Protein AF-0000000077138356 (afdb_homodimer)

InterPro domains:
  IPR002734 Bacterial bifunctional deaminase-reductase, C-terminal [PF01872] (2-175)
  IPR024072 Dihydrofolate reductase-like domain superfamily [G3DSA:3.40.430.10] (2-181)
  IPR024072 Dihydrofolate reductase-like domain superfamily [SSF53597] (1-183)
  IPR050765 Riboflavin Biosynthesis HTP Reductase [PTHR38011] (89-183)

Foldseek 3Di:
DAAEEEEAEAAPVFARAFADQPRRVLVVLFDDDVVLVVLLVQLVQAQEEEEEQSVLVSLQVDLVPDDCVNPPNSVSSQPHAYEYEDPPDDDRPRPNYDYHPPPLVVVVVCRVPDDGYYYYYQRQVVVLVCQQVVRHFKYKYKYRHDDNPHHHGNHDPPRDDFDWDWDDWDQGPSGIIITMIGTDDDD/DAAEEEEAEAAPVFARAFADQPHRVLVVLFDDDVVLVVLLVQLVQAQEEEAEQSVLVSLQVDLVPDDCVNPPNSVSSQPHAYEYEDPPDDDRPRPNYDYHPPPLVVLVVCRVPDDGYYYYYQRQVVVLVCQQVVRHFKYKYKYRHDDNPHHHGNHDPPRDDFDWDWDDWDQGPSGIIITMIGTDDDD

Organism: Leptospira biflexa serovar Patoc (strain Patoc 1 / ATCC 23582 / Paris) (NCBI:txid456481)

Structure (mmCIF, N/CA/C/O backbone):
data_AF-0000000077138356-model_v1
#
loop_
_entity.id
_entity.type
_entity.pdbx_description
1 polymer 'Bacterial bifunctional deaminase-reductase C-terminal domain-containing protein'
#
loop_
_atom_site.group_PDB
_atom_site.id
_atom_site.type_symbol
_atom_site.label_atom_id
_atom_site.label_alt_id
_atom_site.label_comp_id
_atom_site.label_asym_id
_atom_site.label_entity_id
_atom_site.label_seq_id
_atom_site.pdbx_PDB_ins_code
_atom_site.Cartn_x
_atom_site.Cartn_y
_atom_site.Cartn_z
_atom_site.occupancy
_atom_site.B_iso_or_equiv
_atom_site.auth_seq_id
_atom_site.auth_comp_id
_atom_site.auth_asym_id
_atom_site.auth_atom_id
_atom_site.pdbx_PDB_model_num
ATOM 1 N N . MET A 1 1 ? -17.375 24.156 4.086 1 90.19 1 MET A N 1
ATOM 2 C CA . MET A 1 1 ? -16.766 23.484 5.223 1 90.19 1 MET A CA 1
ATOM 3 C C . MET A 1 1 ? -15.336 23.047 4.887 1 90.19 1 MET A C 1
ATOM 5 O O . MET A 1 1 ? -15.031 22.719 3.738 1 90.19 1 MET A O 1
ATOM 9 N N . ARG A 1 2 ? -14.445 23.141 5.918 1 96.25 2 ARG A N 1
ATOM 10 C CA . ARG A 1 2 ? -13.062 22.734 5.68 1 96.25 2 ARG A CA 1
ATOM 11 C C . ARG A 1 2 ? -12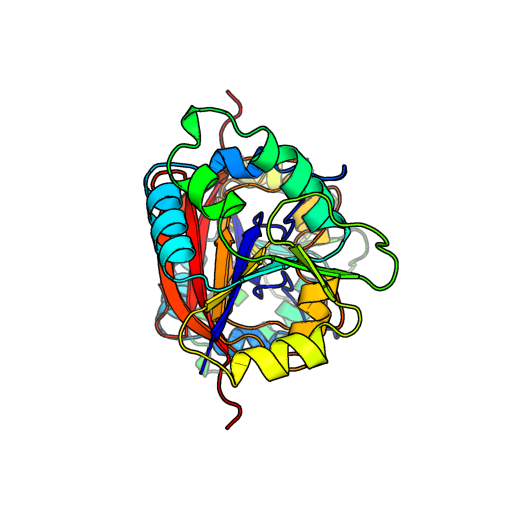.969 21.234 5.43 1 96.25 2 ARG A C 1
ATOM 13 O O . ARG A 1 2 ? -13.703 20.453 6.035 1 96.25 2 ARG A O 1
ATOM 20 N N . LYS A 1 3 ? -12.086 20.875 4.617 1 97.88 3 LYS A N 1
ATOM 21 C CA . LYS A 1 3 ? -11.773 19.453 4.434 1 97.88 3 LYS A CA 1
ATOM 22 C C . LYS A 1 3 ? -10.586 19.047 5.301 1 97.88 3 LYS A C 1
ATOM 24 O O . LYS A 1 3 ? -9.609 19.797 5.434 1 97.88 3 LYS A O 1
ATOM 29 N N . LEU A 1 4 ? -10.711 17.906 5.926 1 98.62 4 LEU A N 1
ATOM 30 C CA . LEU A 1 4 ? -9.562 17.234 6.523 1 98.62 4 LEU A CA 1
ATOM 31 C C . LEU A 1 4 ? -8.945 16.25 5.547 1 98.62 4 LEU A C 1
ATOM 33 O O . LEU A 1 4 ? -9.617 15.32 5.086 1 98.62 4 LEU A O 1
ATOM 37 N N . ILE A 1 5 ? -7.672 16.469 5.242 1 98.88 5 ILE A N 1
ATOM 38 C CA . ILE A 1 5 ? -6.992 15.695 4.203 1 98.88 5 ILE A CA 1
ATOM 39 C C . ILE A 1 5 ? -5.77 15 4.789 1 98.88 5 ILE A C 1
ATOM 41 O O . ILE A 1 5 ? -4.965 15.625 5.484 1 98.88 5 ILE A O 1
ATOM 45 N N . MET A 1 6 ? -5.68 13.711 4.609 1 98.88 6 MET A N 1
ATOM 46 C CA . MET A 1 6 ? -4.441 12.992 4.895 1 98.88 6 MET A CA 1
ATOM 47 C C . MET A 1 6 ? -3.482 13.07 3.713 1 98.88 6 MET A C 1
ATOM 49 O O . MET A 1 6 ? -3.863 12.781 2.578 1 98.88 6 MET A O 1
ATOM 53 N N . TRP A 1 7 ? -2.27 13.406 3.996 1 98.69 7 TRP A N 1
ATOM 54 C CA . TRP A 1 7 ? -1.212 13.359 2.99 1 98.69 7 TRP A CA 1
ATOM 55 C C . TRP A 1 7 ? 0.021 12.641 3.529 1 98.69 7 TRP A C 1
ATOM 57 O O . TRP A 1 7 ? 0.612 13.07 4.523 1 98.69 7 TRP A O 1
ATOM 67 N N . ASN A 1 8 ? 0.409 11.531 2.904 1 98.56 8 ASN A N 1
ATOM 68 C CA . ASN A 1 8 ? 1.577 10.781 3.348 1 98.56 8 ASN A CA 1
ATOM 69 C C . ASN A 1 8 ? 2.273 10.086 2.182 1 98.56 8 ASN A C 1
ATOM 71 O O . ASN A 1 8 ? 1.624 9.688 1.214 1 98.56 8 ASN A O 1
ATOM 75 N N . VAL A 1 9 ? 3.572 9.984 2.242 1 98.5 9 VAL A N 1
ATOM 76 C CA . VAL A 1 9 ? 4.359 9.055 1.44 1 98.5 9 VAL A CA 1
ATOM 77 C C . VAL A 1 9 ? 4.535 7.738 2.199 1 98.5 9 VAL A C 1
ATOM 79 O O . VAL A 1 9 ? 4.957 7.738 3.357 1 98.5 9 VAL A O 1
ATOM 82 N N . ILE A 1 10 ? 4.168 6.633 1.544 1 98.75 10 ILE A N 1
ATOM 83 C CA . ILE A 1 10 ? 4.336 5.332 2.18 1 98.75 10 ILE A CA 1
ATOM 84 C C . ILE A 1 10 ? 5.035 4.375 1.219 1 98.75 10 ILE A C 1
ATOM 86 O O . ILE A 1 10 ? 5.02 4.582 0.003 1 98.75 10 ILE A O 1
ATOM 90 N N . THR A 1 11 ? 5.734 3.385 1.804 1 98.75 11 THR A N 1
ATOM 91 C CA . THR A 1 11 ? 6.371 2.348 1.002 1 98.75 11 THR A CA 1
ATOM 92 C C . THR A 1 11 ? 5.352 1.303 0.557 1 98.75 11 THR A C 1
ATOM 94 O O . THR A 1 11 ? 4.215 1.297 1.031 1 98.75 11 THR A O 1
ATOM 97 N N . LEU A 1 12 ? 5.738 0.425 -0.374 1 98.69 12 LEU A N 1
ATOM 98 C CA . LEU A 1 12 ? 4.855 -0.606 -0.909 1 98.69 12 LEU A CA 1
ATOM 99 C C . LEU A 1 12 ? 4.379 -1.543 0.197 1 98.69 12 LEU A C 1
ATOM 101 O O . LEU A 1 12 ? 3.27 -2.076 0.132 1 98.69 12 LEU A O 1
ATOM 105 N N . ASP A 1 13 ? 5.289 -1.697 1.193 1 98.62 13 ASP A N 1
ATOM 106 C CA . ASP A 1 13 ? 4.934 -2.58 2.301 1 98.62 13 ASP A CA 1
ATOM 107 C C . ASP A 1 13 ? 4.352 -1.787 3.471 1 98.62 13 ASP A C 1
ATOM 109 O O . ASP A 1 13 ? 4.223 -2.311 4.578 1 98.62 13 ASP A O 1
ATOM 113 N N . GLY A 1 14 ? 3.996 -0.48 3.332 1 98.31 14 GLY A N 1
ATOM 114 C CA . GLY A 1 14 ? 3.045 0.231 4.172 1 98.31 14 GLY A CA 1
ATOM 115 C C . GLY A 1 14 ? 3.707 1.062 5.254 1 98.31 14 GLY A C 1
ATOM 116 O O . GLY A 1 14 ? 3.045 1.513 6.188 1 98.31 14 GLY A O 1
ATOM 117 N N . TYR A 1 15 ? 5.004 1.239 5.129 1 98.44 15 TYR A N 1
ATOM 118 C CA . TYR A 1 15 ? 5.699 2.029 6.141 1 98.44 15 TYR A CA 1
ATOM 119 C C . TYR A 1 15 ? 5.73 3.504 5.754 1 98.44 15 TYR A C 1
ATOM 121 O O . TYR A 1 15 ? 5.938 3.84 4.586 1 98.44 15 TYR A O 1
ATOM 129 N N . PHE A 1 16 ? 5.484 4.371 6.719 1 98.25 16 PHE A N 1
ATOM 130 C CA . PHE A 1 16 ? 5.602 5.801 6.469 1 98.25 16 PHE A CA 1
ATOM 131 C C . PHE A 1 16 ? 6.82 6.379 7.176 1 98.25 16 PHE A C 1
ATOM 133 O O . PHE A 1 16 ? 7.152 7.551 7 1 98.25 16 PHE A O 1
ATOM 140 N N . GLU A 1 17 ? 7.43 5.559 8.023 1 97.69 17 GLU A N 1
ATOM 141 C CA . GLU A 1 17 ? 8.656 5.895 8.742 1 97.69 17 GLU A CA 1
ATOM 142 C C . GLU A 1 17 ? 9.523 4.66 8.961 1 97.69 17 GLU A C 1
ATOM 144 O O . GLU A 1 17 ? 9.008 3.555 9.141 1 97.69 17 GLU A O 1
ATOM 149 N N . GLY A 1 18 ? 10.875 4.875 8.938 1 96.44 18 GLY A N 1
ATOM 150 C CA . GLY A 1 18 ? 11.766 3.77 9.242 1 96.44 18 GLY A CA 1
ATOM 151 C C . GLY A 1 18 ? 11.727 3.35 10.695 1 96.44 18 GLY A C 1
ATOM 152 O O . GLY A 1 18 ? 10.766 3.65 11.414 1 96.44 18 GLY A O 1
ATOM 153 N N . GLN A 1 19 ? 12.727 2.578 11.086 1 94.56 19 GLN A N 1
ATOM 154 C CA . GLN A 1 19 ? 12.773 1.989 12.422 1 94.56 19 GLN A CA 1
ATOM 155 C C . GLN A 1 19 ? 13.062 3.049 13.484 1 94.56 19 GLN A C 1
ATOM 157 O O . GLN A 1 19 ? 12.656 2.902 14.641 1 94.56 19 GLN A O 1
ATOM 162 N N . THR A 1 20 ? 13.828 4.07 13.094 1 92.75 20 THR A N 1
ATOM 163 C CA . THR A 1 20 ? 14.148 5.145 14.023 1 92.75 20 THR A CA 1
ATOM 164 C C . THR A 1 20 ? 13.25 6.355 13.773 1 92.75 20 THR A C 1
ATOM 166 O O . THR A 1 20 ? 12.789 6.574 12.656 1 92.75 20 THR A O 1
ATOM 169 N N . ASN A 1 21 ? 13.062 7.117 14.789 1 87.5 21 ASN A N 1
ATOM 170 C CA . ASN A 1 21 ? 12.211 8.289 14.656 1 87.5 21 ASN A CA 1
ATOM 171 C C . ASN A 1 21 ? 12.719 9.234 13.57 1 87.5 21 ASN A C 1
ATOM 173 O O . ASN A 1 21 ? 13.914 9.531 13.508 1 87.5 21 ASN A O 1
ATOM 177 N N . TRP A 1 22 ? 11.797 9.562 12.703 1 87.88 22 TRP A N 1
ATOM 178 C CA . TRP A 1 22 ? 12.023 10.57 11.672 1 87.88 22 TRP A CA 1
ATOM 179 C C . TRP A 1 22 ? 12.953 10.031 10.586 1 87.88 22 TRP A C 1
ATOM 181 O O . TRP A 1 22 ? 13.57 10.805 9.852 1 87.88 22 TRP A O 1
ATOM 191 N N . ASP A 1 23 ? 13.125 8.75 10.602 1 93.81 23 ASP A N 1
ATOM 192 C CA . ASP A 1 23 ? 13.766 8.148 9.438 1 93.81 23 ASP A CA 1
ATOM 193 C C . ASP A 1 23 ? 12.828 8.156 8.227 1 93.81 23 ASP A C 1
ATOM 195 O O . ASP A 1 23 ? 11.977 7.281 8.094 1 93.81 23 ASP A O 1
ATOM 199 N N . LEU A 1 24 ? 13.016 9.133 7.355 1 94.94 24 LEU A N 1
ATOM 200 C CA . LEU A 1 24 ? 12.18 9.336 6.176 1 94.94 24 LEU A CA 1
ATOM 201 C C . LEU A 1 24 ? 13.008 9.242 4.898 1 94.94 24 LEU A C 1
ATOM 203 O O . LEU A 1 24 ? 12.68 9.875 3.895 1 94.94 24 LEU A O 1
ATOM 207 N N . SER A 1 25 ? 14.055 8.523 4.902 1 95.56 25 SER A N 1
ATOM 208 C CA . SER A 1 25 ? 15.023 8.484 3.809 1 95.56 25 SER A CA 1
ATOM 209 C C . SER A 1 25 ? 14.352 8.094 2.496 1 95.56 25 SER A C 1
ATOM 211 O O . SER A 1 25 ? 14.703 8.617 1.435 1 95.56 25 SER A O 1
ATOM 213 N N . PHE A 1 26 ? 13.391 7.242 2.562 1 97.56 26 PHE A N 1
ATOM 214 C CA . PHE A 1 26 ? 12.773 6.758 1.334 1 97.56 26 PHE A CA 1
ATOM 215 C C . PHE A 1 26 ? 11.953 7.852 0.672 1 97.56 26 PHE A C 1
ATOM 217 O O . PHE A 1 26 ? 11.555 7.723 -0.487 1 97.56 26 PHE A O 1
ATOM 224 N N . HIS A 1 27 ? 11.594 8.992 1.383 1 97 27 HIS A N 1
ATOM 225 C CA . HIS A 1 27 ? 10.969 10.141 0.74 1 97 27 HIS A CA 1
ATOM 226 C C . HIS A 1 27 ? 11.812 10.656 -0.417 1 97 27 HIS A C 1
ATOM 228 O O . HIS A 1 27 ? 11.281 11.148 -1.411 1 97 27 HIS A O 1
ATOM 234 N N . GLY A 1 28 ? 13.133 10.555 -0.232 1 96.44 28 GLY A N 1
ATOM 235 C CA . GLY A 1 28 ? 14.047 11.008 -1.271 1 96.44 28 GLY A CA 1
ATOM 236 C C . GLY A 1 28 ? 13.875 10.258 -2.58 1 96.44 28 GLY A C 1
ATOM 237 O O . GLY A 1 28 ? 14.242 10.766 -3.643 1 96.44 28 GLY A O 1
ATOM 238 N N . LEU A 1 29 ? 13.312 9.086 -2.574 1 97.69 29 LEU A N 1
ATOM 239 C CA . LEU A 1 29 ? 13.109 8.281 -3.773 1 97.69 29 LEU A CA 1
ATOM 240 C C . LEU A 1 29 ? 12.016 8.891 -4.652 1 97.69 29 LEU A C 1
ATOM 242 O O . LEU A 1 29 ? 11.969 8.625 -5.855 1 97.69 29 LEU A O 1
ATOM 246 N N . VAL A 1 30 ? 11.133 9.727 -4.004 1 98.38 30 VAL A N 1
ATOM 247 C CA . VAL A 1 30 ? 9.977 10.156 -4.785 1 98.38 30 VAL A CA 1
ATOM 248 C C . VAL A 1 30 ? 9.93 11.688 -4.828 1 98.38 30 VAL A C 1
ATOM 250 O O . VAL A 1 30 ? 9.148 12.266 -5.578 1 98.38 30 VAL A O 1
ATOM 253 N N . TRP A 1 31 ? 10.766 12.328 -4.062 1 95.94 31 TRP A N 1
ATOM 254 C CA . TRP A 1 31 ? 10.773 13.781 -4.086 1 95.94 31 TRP A CA 1
ATOM 255 C C . TRP A 1 31 ? 11.359 14.305 -5.395 1 95.94 31 TRP A C 1
ATOM 257 O O . TRP A 1 31 ? 12.406 13.828 -5.844 1 95.94 31 TRP A O 1
ATOM 267 N N . GLY A 1 32 ? 10.719 15.18 -6.047 1 95.12 32 GLY A N 1
ATOM 268 C CA . GLY A 1 32 ? 11.078 15.859 -7.281 1 95.12 32 GLY A CA 1
ATOM 269 C C . GLY A 1 32 ? 10.156 17.016 -7.621 1 95.12 32 GLY A C 1
ATOM 270 O O . GLY A 1 32 ? 9.422 17.5 -6.762 1 95.12 32 GLY A O 1
ATOM 271 N N . LYS A 1 33 ? 10.227 17.469 -8.812 1 96 33 LYS A N 1
ATOM 272 C CA . LYS A 1 33 ? 9.484 18.656 -9.242 1 96 33 LYS A CA 1
ATOM 273 C C . LYS A 1 33 ? 7.98 18.438 -9.094 1 96 33 LYS A C 1
ATOM 275 O O . LYS A 1 33 ? 7.27 19.328 -8.625 1 96 33 LYS A O 1
ATOM 280 N N . GLU A 1 34 ? 7.484 17.281 -9.438 1 97.81 34 GLU A N 1
ATOM 281 C CA . GLU A 1 34 ? 6.051 17.016 -9.398 1 97.81 34 GLU A CA 1
ATOM 282 C C . GLU A 1 34 ? 5.52 17.062 -7.969 1 97.81 34 GLU A C 1
ATOM 284 O O . GLU A 1 34 ? 4.488 17.688 -7.707 1 97.81 34 GLU A O 1
ATOM 289 N N . LEU A 1 35 ? 6.227 16.438 -7.023 1 96.31 35 LEU A N 1
ATOM 290 C CA . LEU A 1 35 ? 5.766 16.438 -5.641 1 96.31 35 LEU A CA 1
ATOM 291 C C . LEU A 1 35 ? 5.969 17.797 -4.992 1 96.31 35 LEU A C 1
ATOM 293 O O . LEU A 1 35 ? 5.184 18.203 -4.133 1 96.31 35 LEU A O 1
ATOM 297 N N . GLU A 1 36 ? 7.008 18.469 -5.367 1 95.06 36 GLU A N 1
ATOM 298 C CA . GLU A 1 36 ? 7.18 19.828 -4.887 1 95.06 36 GLU A CA 1
ATOM 299 C C . GLU A 1 36 ? 6 20.719 -5.289 1 95.06 36 GLU A C 1
ATOM 301 O O . GLU A 1 36 ? 5.445 21.438 -4.457 1 95.06 36 GLU A O 1
ATOM 306 N N . GLU A 1 37 ? 5.652 20.656 -6.566 1 96.31 37 GLU A N 1
ATOM 307 C CA . GLU A 1 37 ? 4.512 21.422 -7.059 1 96.31 37 GLU A CA 1
ATOM 308 C C . GLU A 1 37 ? 3.223 21 -6.355 1 96.31 37 GLU A C 1
ATOM 310 O O . GLU A 1 37 ? 2.4 21.844 -6 1 96.31 37 GLU A O 1
ATOM 315 N N . PHE A 1 38 ? 3.088 19.719 -6.219 1 97.06 38 PHE A N 1
ATOM 316 C CA . PHE A 1 38 ? 1.932 19.188 -5.516 1 97.06 38 PHE A CA 1
ATOM 317 C C . PHE A 1 38 ? 1.876 19.719 -4.086 1 97.06 38 PHE A C 1
ATOM 319 O O . PHE A 1 38 ? 0.815 20.125 -3.611 1 97.06 38 PHE A O 1
ATOM 326 N N . SER A 1 39 ? 2.986 19.672 -3.359 1 95.25 39 SER A N 1
ATOM 327 C CA . SER A 1 39 ? 3.084 20.156 -1.989 1 95.25 39 SER A CA 1
ATOM 328 C C . SER A 1 39 ? 2.73 21.641 -1.907 1 95.25 39 SER A C 1
ATOM 330 O O . SER A 1 39 ? 1.998 22.062 -1.009 1 95.25 39 SER A O 1
ATOM 332 N N . LEU A 1 40 ? 3.225 22.406 -2.84 1 96.56 40 LEU A N 1
ATOM 333 C CA . LEU A 1 40 ? 2.951 23.844 -2.85 1 96.56 40 LEU A CA 1
ATOM 334 C C . LEU A 1 40 ? 1.466 24.109 -3.061 1 96.56 40 LEU A C 1
ATOM 336 O O . LEU A 1 40 ? 0.885 24.969 -2.393 1 96.56 40 LEU A O 1
ATOM 340 N N . ARG A 1 41 ? 0.878 23.375 -3.949 1 96.94 41 ARG A N 1
ATOM 341 C CA . ARG A 1 41 ? -0.559 23.516 -4.164 1 96.94 41 ARG A CA 1
ATOM 342 C C . ARG A 1 41 ? -1.335 23.203 -2.889 1 96.94 41 ARG A C 1
ATOM 344 O O . ARG A 1 41 ? -2.268 23.922 -2.531 1 96.94 41 ARG A O 1
ATOM 351 N N . GLN A 1 42 ? -0.929 22.156 -2.178 1 97.25 42 GLN A N 1
ATOM 352 C CA . GLN A 1 42 ? -1.579 21.781 -0.927 1 97.25 42 GLN A CA 1
ATOM 353 C C . GLN A 1 42 ? -1.41 22.875 0.131 1 97.25 42 GLN A C 1
ATOM 355 O O . GLN A 1 42 ? -2.367 23.219 0.823 1 97.25 42 GLN A O 1
ATOM 360 N N . LEU A 1 43 ? -0.223 23.344 0.239 1 97.06 43 LEU A N 1
ATOM 361 C CA . LEU A 1 43 ? 0.089 24.312 1.292 1 97.06 43 LEU A CA 1
ATOM 362 C C . LEU A 1 43 ? -0.636 25.625 1.057 1 97.06 43 LEU A C 1
ATOM 364 O O . LEU A 1 43 ? -1.025 26.312 2.01 1 97.06 43 LEU A O 1
ATOM 368 N N . LYS A 1 44 ? -0.904 25.984 -0.199 1 96.62 44 LYS A N 1
ATOM 369 C CA . LYS A 1 44 ? -1.618 27.203 -0.538 1 96.62 44 LYS A CA 1
ATOM 370 C C . LYS A 1 44 ? -3.066 27.156 -0.062 1 96.62 44 LYS A C 1
ATOM 372 O O . LYS A 1 44 ? -3.66 28.172 0.264 1 96.62 44 LYS A O 1
ATOM 377 N N . SER A 1 45 ? -3.551 26.016 0.022 1 96.81 45 SER A N 1
ATOM 378 C CA . SER A 1 45 ? -4.941 25.859 0.442 1 96.81 45 SER A CA 1
ATOM 379 C C . SER A 1 45 ? -5.043 25.578 1.938 1 96.81 45 SER A C 1
ATOM 381 O O . SER A 1 45 ? -6.141 25.516 2.488 1 96.81 45 SER A O 1
ATOM 383 N N . ALA A 1 46 ? -3.992 25.484 2.666 1 97.88 46 ALA A N 1
ATOM 384 C CA . ALA A 1 46 ? -3.98 25 4.043 1 97.88 46 ALA A CA 1
ATOM 385 C C . ALA A 1 46 ? -4.293 26.125 5.023 1 97.88 46 ALA A C 1
ATOM 387 O O . ALA A 1 46 ? -3.602 27.141 5.051 1 97.88 46 ALA A O 1
ATOM 388 N N . ASP A 1 47 ? -5.297 25.891 5.793 1 97.62 47 ASP A N 1
ATOM 389 C CA . ASP A 1 47 ? -5.551 26.75 6.945 1 97.62 47 ASP A CA 1
ATOM 390 C C . ASP A 1 47 ? -4.781 26.266 8.172 1 97.62 47 ASP A C 1
ATOM 392 O O . ASP A 1 47 ? -4.332 27.062 8.984 1 97.62 47 ASP A O 1
ATOM 396 N N . TYR A 1 48 ? -4.664 24.875 8.289 1 98.25 48 TYR A N 1
ATOM 397 C CA . TYR A 1 48 ? -3.971 24.281 9.43 1 98.25 48 TYR A CA 1
ATOM 398 C C . TYR A 1 48 ? -3.158 23.062 8.992 1 98.25 48 TYR A C 1
ATOM 400 O O . TYR A 1 48 ? -3.564 22.328 8.086 1 98.25 48 TYR A O 1
ATOM 408 N N . LEU A 1 49 ? -2.055 22.938 9.625 1 98.75 49 LEU A N 1
ATOM 409 C CA . LEU A 1 49 ? -1.344 21.656 9.672 1 98.75 49 LEU A CA 1
ATOM 410 C C . LEU A 1 49 ? -1.593 20.953 11 1 98.75 49 LEU A C 1
ATOM 412 O O . LEU A 1 49 ? -1.508 21.562 12.062 1 98.75 49 LEU A O 1
ATOM 416 N N . VAL A 1 50 ? -1.915 19.734 10.969 1 98.88 50 VAL A N 1
ATOM 417 C CA . VAL A 1 50 ? -2.336 18.984 12.148 1 98.88 50 VAL A CA 1
ATOM 418 C C . VAL A 1 50 ? -1.375 17.828 12.398 1 98.88 50 VAL A C 1
ATOM 420 O O . VAL A 1 50 ? -1.156 17 11.516 1 98.88 50 VAL A O 1
ATOM 423 N N . PHE A 1 51 ? -0.818 17.766 13.609 1 98.5 51 PHE A N 1
ATOM 424 C CA . PHE A 1 51 ? 0.207 16.781 13.914 1 98.5 51 PHE A CA 1
ATOM 425 C C . PHE A 1 51 ? -0.101 16.062 15.227 1 98.5 51 PHE A C 1
ATOM 427 O O . PHE A 1 51 ? -0.6 16.688 16.172 1 98.5 51 PHE A O 1
ATOM 434 N N . GLY A 1 52 ? 0.228 14.781 15.258 1 97.38 52 GLY A N 1
ATOM 435 C CA . GLY A 1 52 ? 0.485 14.172 16.547 1 97.38 52 GLY A CA 1
ATOM 436 C C . GLY A 1 52 ? 1.793 14.617 17.172 1 97.38 52 GLY A C 1
ATOM 437 O O . GLY A 1 52 ? 2.631 15.227 16.5 1 97.38 52 GLY A O 1
ATOM 438 N N . ALA A 1 53 ? 2.055 14.195 18.406 1 95.62 53 ALA A N 1
ATOM 439 C CA . ALA A 1 53 ? 3.164 14.727 19.188 1 95.62 53 ALA A CA 1
ATOM 440 C C . ALA A 1 53 ? 4.508 14.375 18.562 1 95.62 53 ALA A C 1
ATOM 442 O O . ALA A 1 53 ? 5.371 15.234 18.391 1 95.62 53 ALA A O 1
ATOM 443 N N . THR A 1 54 ? 4.703 13.148 18.203 1 94.06 54 THR A N 1
ATOM 444 C CA . THR A 1 54 ? 5.98 12.688 17.672 1 94.06 54 THR A CA 1
ATOM 445 C C . THR A 1 54 ? 6.27 13.336 16.312 1 94.06 54 THR A C 1
ATOM 447 O O . THR A 1 54 ? 7.379 13.82 16.078 1 94.06 54 THR A O 1
ATOM 450 N N . THR A 1 55 ? 5.25 13.344 15.453 1 95.56 55 THR A N 1
ATOM 451 C CA . THR A 1 55 ? 5.41 13.984 14.156 1 95.56 55 THR A CA 1
ATOM 452 C C . THR A 1 55 ? 5.676 15.477 14.312 1 95.56 55 THR A C 1
ATOM 454 O O . THR A 1 55 ? 6.535 16.031 13.625 1 95.56 55 THR A O 1
ATOM 457 N N . TYR A 1 56 ? 5.012 16.141 15.211 1 96.56 56 TYR A N 1
ATOM 458 C CA . TYR A 1 56 ? 5.203 17.562 15.469 1 96.56 56 TYR A CA 1
ATOM 459 C C . TYR A 1 56 ? 6.66 17.859 15.805 1 96.56 56 TYR A C 1
ATOM 461 O O . TYR A 1 56 ? 7.258 18.766 15.227 1 96.56 56 TYR A O 1
ATOM 469 N N . LYS A 1 57 ? 7.203 17.094 16.766 1 95.06 57 LYS A N 1
ATOM 470 C CA . LYS A 1 57 ? 8.578 17.328 17.203 1 95.06 57 LYS A CA 1
ATOM 471 C C . LYS A 1 57 ? 9.555 17.203 16.031 1 95.06 57 LYS A C 1
ATOM 473 O O . LYS A 1 57 ? 10.422 18.062 15.852 1 95.06 57 LYS A O 1
ATOM 478 N N . GLY A 1 58 ? 9.367 16.156 15.258 1 93.94 58 GLY A N 1
ATOM 479 C CA . GLY A 1 58 ? 10.234 15.969 14.109 1 93.94 58 GLY A CA 1
ATOM 480 C C . GLY A 1 58 ? 10.109 17.062 13.07 1 93.94 58 GLY A C 1
ATOM 481 O O . GLY A 1 58 ? 11.109 17.578 12.57 1 93.94 58 GLY A O 1
ATOM 482 N N . MET A 1 59 ? 8.875 17.484 12.797 1 95.81 59 MET A N 1
ATOM 483 C CA . MET A 1 59 ? 8.617 18.547 11.836 1 95.81 59 MET A CA 1
ATOM 484 C C . MET A 1 59 ? 9.203 19.859 12.32 1 95.81 59 MET A C 1
ATOM 486 O O . MET A 1 59 ? 9.828 20.594 11.547 1 95.81 59 MET A O 1
ATOM 490 N N . ALA A 1 60 ? 9.016 20.109 13.531 1 95.75 60 ALA A N 1
ATOM 491 C CA . ALA A 1 60 ? 9.508 21.359 14.109 1 95.75 60 ALA A CA 1
ATOM 492 C C . ALA A 1 60 ? 11.023 21.469 13.961 1 95.75 60 ALA A C 1
ATOM 494 O O . ALA A 1 60 ? 11.539 22.5 13.539 1 95.75 60 ALA A O 1
ATOM 495 N N . VAL A 1 61 ? 11.68 20.406 14.289 1 94.06 61 VAL A N 1
ATOM 496 C CA . VAL A 1 61 ? 13.133 20.391 14.211 1 94.06 61 VAL A CA 1
ATOM 497 C C . VAL A 1 61 ? 13.578 20.625 12.766 1 94.06 61 VAL A C 1
ATOM 499 O O . VAL A 1 61 ? 14.477 21.422 12.508 1 94.06 61 VAL A O 1
ATOM 502 N N . TYR A 1 62 ? 12.938 20.016 11.82 1 93 62 TYR A N 1
ATOM 503 C CA . TYR A 1 62 ? 13.352 20.078 10.422 1 93 62 TYR A CA 1
ATOM 504 C C . TYR A 1 62 ? 13.023 21.438 9.812 1 93 62 TYR A C 1
ATOM 506 O O . TYR A 1 62 ? 13.898 22.109 9.266 1 93 62 TYR A O 1
ATOM 514 N N . TRP A 1 63 ? 11.852 21.859 10 1 94.69 63 TRP A N 1
ATOM 515 C CA . TRP A 1 63 ? 11.383 23 9.211 1 94.69 63 TRP A CA 1
ATOM 516 C C . TRP A 1 63 ? 11.859 24.312 9.812 1 94.69 63 TRP A C 1
ATOM 518 O O . TRP A 1 63 ? 12.047 25.297 9.102 1 94.69 63 TRP A O 1
ATOM 528 N N . THR A 1 64 ? 12.062 24.406 11.117 1 94.75 64 THR A N 1
ATOM 529 C CA . THR A 1 64 ? 12.57 25.625 11.727 1 94.75 64 THR A CA 1
ATOM 530 C C . THR A 1 64 ? 14.031 25.859 11.336 1 94.75 64 THR A C 1
ATOM 532 O O . THR A 1 64 ? 14.555 26.953 11.492 1 94.75 64 THR A O 1
ATOM 535 N N . LYS A 1 65 ? 14.695 24.781 10.805 1 92.12 65 LYS A N 1
ATOM 536 C CA . LYS A 1 65 ? 16.094 24.844 10.375 1 92.12 65 LYS A CA 1
ATOM 537 C C . LYS A 1 65 ? 16.219 24.484 8.898 1 92.12 65 LYS A C 1
ATOM 539 O O . LYS A 1 65 ? 17.281 24.031 8.461 1 92.12 65 LYS A O 1
ATOM 544 N N . ALA A 1 66 ? 15.109 24.609 8.219 1 88.38 66 ALA A N 1
ATOM 545 C CA . ALA A 1 66 ? 15.078 24.125 6.844 1 88.38 66 ALA A CA 1
ATOM 546 C C . ALA A 1 66 ? 16.156 24.812 6 1 88.38 66 ALA A C 1
ATOM 548 O O . ALA A 1 66 ? 16.375 26.016 6.125 1 88.38 66 ALA A O 1
ATOM 549 N N . PRO A 1 67 ? 16.766 24.016 5.207 1 85.06 67 PRO A N 1
ATOM 550 C CA . PRO A 1 67 ? 17.734 24.609 4.301 1 85.06 67 PRO A CA 1
ATOM 551 C C . PRO A 1 67 ? 17.109 25.594 3.312 1 85.06 67 PRO A C 1
ATOM 553 O O . PRO A 1 67 ? 15.891 25.547 3.1 1 85.06 67 PRO A O 1
ATOM 556 N N . GLU A 1 68 ? 17.938 26.438 2.732 1 79.88 68 GLU A N 1
ATOM 557 C CA . GLU A 1 68 ? 17.484 27.484 1.81 1 79.88 68 GLU A CA 1
ATOM 558 C C . GLU A 1 68 ? 16.797 26.875 0.597 1 79.88 68 GLU A C 1
ATOM 560 O O . GLU A 1 68 ? 15.859 27.453 0.048 1 79.88 68 GLU A O 1
ATOM 565 N N . ASP A 1 69 ? 17.172 25.734 0.285 1 80.56 69 ASP A N 1
ATOM 566 C CA . ASP A 1 69 ? 16.656 25.125 -0.944 1 80.56 69 ASP A CA 1
ATOM 567 C C . ASP A 1 69 ? 15.227 24.641 -0.771 1 80.56 69 ASP A C 1
ATOM 569 O O . ASP A 1 69 ? 14.539 24.359 -1.754 1 80.56 69 ASP A O 1
ATOM 573 N N . GLU A 1 70 ? 14.773 24.625 0.399 1 83.56 70 GLU A N 1
ATOM 574 C CA . GLU A 1 70 ? 13.375 24.281 0.631 1 83.56 70 GLU A CA 1
ATOM 575 C C . GLU A 1 70 ? 12.445 25.406 0.177 1 83.56 70 GLU A C 1
ATOM 577 O O . GLU A 1 70 ? 11.258 25.172 -0.049 1 83.56 70 GLU A O 1
ATOM 582 N N . GLY A 1 71 ? 12.992 26.547 0.053 1 88 71 GLY A N 1
ATOM 583 C CA . GLY A 1 71 ? 12.328 27.656 -0.609 1 88 71 GLY A CA 1
ATOM 584 C C . GLY A 1 71 ? 10.945 27.938 -0.061 1 88 71 GLY A C 1
ATOM 585 O O . GLY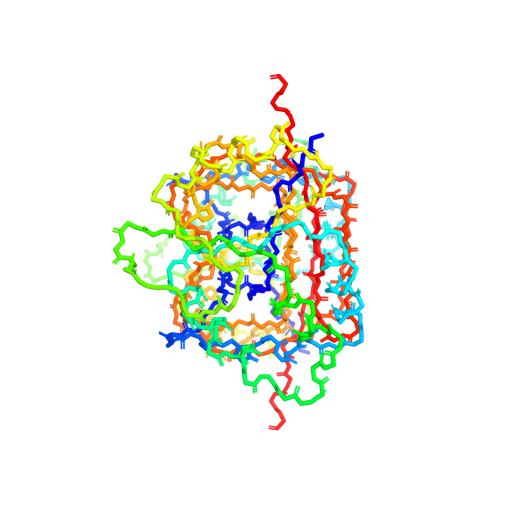 A 1 71 ? 10.766 28.094 1.15 1 88 71 GLY A O 1
ATOM 586 N N . GLU A 1 72 ? 10.023 28.016 -1.007 1 92 72 GLU A N 1
ATOM 587 C CA . GLU A 1 72 ? 8.648 28.422 -0.729 1 92 72 GLU A CA 1
ATOM 588 C C . GLU A 1 72 ? 7.949 27.406 0.182 1 92 72 GLU A C 1
ATOM 590 O O . GLU A 1 72 ? 7.113 27.781 1.009 1 92 72 GLU A O 1
ATOM 595 N N . VAL A 1 73 ? 8.32 26.188 0.091 1 93.5 73 VAL A N 1
ATOM 596 C CA . VAL A 1 73 ? 7.699 25.156 0.922 1 93.5 73 VAL A CA 1
ATOM 597 C C . VAL A 1 73 ? 7.992 25.438 2.395 1 93.5 73 VAL A C 1
ATOM 599 O O . VAL A 1 73 ? 7.086 25.391 3.232 1 93.5 73 VAL A O 1
ATOM 602 N N . ALA A 1 74 ? 9.211 25.75 2.688 1 94 74 ALA A N 1
ATOM 603 C CA . ALA A 1 74 ? 9.609 26.047 4.059 1 94 74 ALA A CA 1
ATOM 604 C C . ALA A 1 74 ? 8.859 27.266 4.594 1 94 74 ALA A C 1
ATOM 606 O O . ALA A 1 74 ? 8.453 27.297 5.758 1 94 74 ALA A O 1
ATOM 607 N N . LYS A 1 75 ? 8.711 28.234 3.783 1 95 75 LYS A N 1
ATOM 608 C CA . LYS A 1 75 ? 7.988 29.438 4.18 1 95 75 LYS A CA 1
ATOM 609 C C . LYS A 1 75 ? 6.551 29.109 4.582 1 95 75 LYS A C 1
ATOM 611 O O . LYS A 1 75 ? 6.086 29.531 5.641 1 95 75 LYS A O 1
ATOM 616 N N . TYR A 1 76 ? 5.93 28.344 3.758 1 96.38 76 TYR A N 1
ATOM 617 C CA . TYR A 1 76 ? 4.551 27.984 4.043 1 96.38 76 TYR A CA 1
ATOM 618 C C . TYR A 1 76 ? 4.469 27.125 5.301 1 96.38 76 TYR A C 1
ATOM 620 O O . TYR A 1 76 ? 3.633 27.359 6.176 1 96.38 76 TYR A O 1
ATOM 628 N N . MET A 1 77 ? 5.355 26.125 5.422 1 96.75 77 MET A N 1
ATOM 629 C CA . MET A 1 77 ? 5.348 25.234 6.578 1 96.75 77 MET A CA 1
ATOM 630 C C . MET A 1 77 ? 5.488 26.016 7.875 1 96.75 77 MET A C 1
ATOM 632 O O . MET A 1 77 ? 4.848 25.688 8.875 1 96.75 77 MET A O 1
ATOM 636 N N . ASN A 1 78 ? 6.238 27.031 7.824 1 96.81 78 ASN A N 1
ATOM 637 C CA . ASN A 1 78 ? 6.504 27.797 9.031 1 96.81 78 ASN A CA 1
ATOM 638 C C . ASN A 1 78 ? 5.406 28.828 9.297 1 96.81 78 ASN A C 1
ATOM 640 O O . ASN A 1 78 ? 5.129 29.172 10.445 1 96.81 78 ASN A O 1
ATOM 644 N N . GLN A 1 79 ? 4.699 29.266 8.289 1 97 79 GLN A N 1
ATOM 645 C CA . GLN A 1 79 ? 3.732 30.344 8.438 1 97 79 GLN A CA 1
ATOM 646 C C . GLN A 1 79 ? 2.348 29.812 8.781 1 97 79 GLN A C 1
ATOM 648 O O . GLN A 1 79 ? 1.594 30.438 9.523 1 97 79 GLN A O 1
ATOM 653 N N . ILE A 1 80 ? 1.998 28.703 8.273 1 97.88 80 ILE A N 1
ATOM 654 C CA . ILE A 1 80 ? 0.659 28.156 8.445 1 97.88 80 ILE A CA 1
ATOM 655 C C . ILE A 1 80 ? 0.432 27.781 9.906 1 97.88 80 ILE A C 1
ATOM 657 O O . ILE A 1 80 ? 1.312 27.203 10.547 1 97.88 80 ILE A O 1
ATOM 661 N N . PRO A 1 81 ? -0.737 28.172 10.438 1 98.19 81 PRO A N 1
ATOM 662 C CA . PRO A 1 81 ? -1.081 27.719 11.789 1 98.19 81 PRO A CA 1
ATOM 663 C C . PRO A 1 81 ? -1.017 26.203 11.93 1 98.19 81 PRO A C 1
ATOM 665 O O . PRO A 1 81 ? -1.393 25.469 11.008 1 98.19 81 PRO A O 1
ATOM 668 N N . LYS A 1 82 ? -0.528 25.781 13.141 1 98.69 82 LYS A N 1
ATOM 669 C CA . LYS A 1 82 ? -0.372 24.344 13.414 1 98.69 82 LYS A CA 1
ATOM 670 C C . LYS A 1 82 ? -1.16 23.938 14.648 1 98.69 82 LYS A C 1
ATOM 672 O O . LYS A 1 82 ? -1.276 24.703 15.609 1 98.69 82 LYS A O 1
ATOM 677 N N . LEU A 1 83 ? -1.706 22.734 14.586 1 98.75 83 LEU A N 1
ATOM 678 C CA . LEU A 1 83 ? -2.23 22.047 15.758 1 98.75 83 LEU A CA 1
ATOM 679 C C . LEU A 1 83 ? -1.319 20.891 16.172 1 98.75 83 LEU A C 1
ATOM 681 O O . LEU A 1 83 ? -1.056 19.984 15.367 1 98.75 83 LEU A O 1
ATOM 685 N N . ALA A 1 84 ? -0.788 20.969 17.359 1 98.69 84 ALA A N 1
ATOM 686 C CA . ALA A 1 84 ? -0.104 19.844 17.984 1 98.69 84 ALA A CA 1
ATOM 687 C C . ALA A 1 84 ? -1.044 19.078 18.906 1 98.69 84 ALA A C 1
ATOM 689 O O . ALA A 1 84 ? -1.311 19.5 20.031 1 98.69 84 ALA A O 1
ATOM 690 N N . CYS A 1 85 ? -1.506 17.953 18.469 1 98.69 85 CYS A N 1
ATOM 691 C CA . CYS A 1 85 ? -2.496 17.172 19.203 1 98.69 85 CYS A CA 1
ATOM 692 C C . CYS A 1 85 ? -1.823 16.203 20.156 1 98.69 85 CYS A C 1
ATOM 694 O O 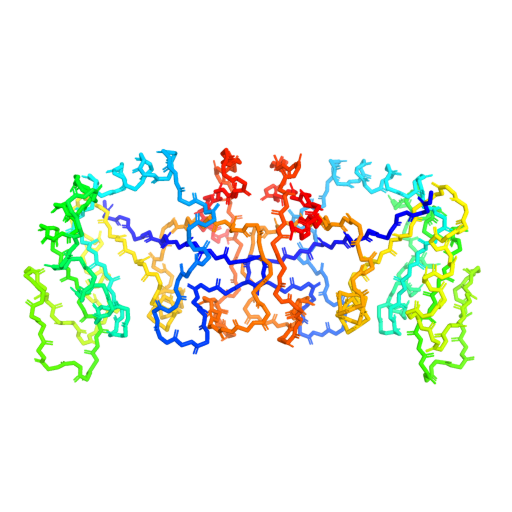. CYS A 1 85 ? -1.216 15.219 19.734 1 98.69 85 CYS A O 1
ATOM 696 N N . SER A 1 86 ? -1.94 16.469 21.406 1 97.69 86 SER A N 1
ATOM 697 C CA . SER A 1 86 ? -1.232 15.695 22.422 1 97.69 86 SER A CA 1
ATOM 698 C C . SER A 1 86 ? -1.779 15.984 23.812 1 97.69 86 SER A C 1
ATOM 700 O O . SER A 1 86 ? -2.08 17.125 24.141 1 97.69 86 SER A O 1
ATOM 702 N N . THR A 1 87 ? -1.888 14.922 24.562 1 95.5 87 THR A N 1
ATOM 703 C CA . THR A 1 87 ? -2.293 15.102 25.938 1 95.5 87 THR A CA 1
ATOM 704 C C . THR A 1 87 ? -1.074 15.289 26.844 1 95.5 87 THR A C 1
ATOM 706 O O . THR A 1 87 ? -1.209 15.672 28.016 1 95.5 87 THR A O 1
ATOM 709 N N . THR A 1 88 ? 0.147 15.094 26.297 1 93.88 88 THR A N 1
ATOM 710 C CA . THR A 1 88 ? 1.334 15.102 27.141 1 93.88 88 THR A CA 1
ATOM 711 C C . THR A 1 88 ? 2.236 16.281 26.797 1 93.88 88 THR A C 1
ATOM 713 O O . THR A 1 88 ? 3.051 16.703 27.625 1 93.88 88 THR A O 1
ATOM 716 N N . LEU A 1 89 ? 2.164 16.734 25.625 1 93.88 89 LEU A N 1
ATOM 717 C CA . LEU A 1 89 ? 2.975 17.875 25.219 1 93.88 89 LEU A CA 1
ATOM 718 C C . LEU A 1 89 ? 2.639 19.109 26.047 1 93.88 89 LEU A C 1
ATOM 720 O O . LEU A 1 89 ? 1.47 19.469 26.172 1 93.88 89 LEU A O 1
ATOM 724 N N . LYS A 1 90 ? 3.676 19.75 26.641 1 93.44 90 LYS A N 1
ATOM 725 C CA . LYS A 1 90 ? 3.463 20.906 27.516 1 93.44 90 LYS A CA 1
ATOM 726 C C . LYS A 1 90 ? 3.773 22.219 26.812 1 93.44 90 LYS A C 1
ATOM 728 O O . LYS A 1 90 ? 3.182 23.25 27.125 1 93.44 90 LYS A O 1
ATOM 733 N N . ASN A 1 91 ? 4.703 22.125 25.922 1 93.94 91 ASN A N 1
ATOM 734 C CA . ASN A 1 91 ? 5.113 23.312 25.188 1 93.94 91 ASN A CA 1
ATOM 735 C C . ASN A 1 91 ? 5.203 23.047 23.688 1 93.94 91 ASN A C 1
ATOM 737 O O . ASN A 1 91 ? 5.422 21.906 23.266 1 93.94 91 ASN A O 1
ATOM 741 N N . ALA A 1 92 ? 4.949 24.062 22.891 1 94.12 92 ALA A N 1
ATOM 742 C CA . ALA A 1 92 ? 5.105 24.047 21.438 1 94.12 92 ALA A CA 1
ATOM 743 C C . ALA A 1 92 ? 5.922 25.234 20.953 1 94.12 92 ALA A C 1
ATOM 745 O O . ALA A 1 92 ? 5.414 26.359 20.891 1 94.12 92 ALA A O 1
ATOM 746 N N . ASP A 1 93 ? 7.133 25 20.562 1 93 93 ASP A N 1
ATOM 747 C CA . ASP A 1 93 ? 8.062 26.094 20.312 1 93 93 ASP A CA 1
ATOM 748 C C . ASP A 1 93 ? 8.055 26.484 18.828 1 93 93 ASP A C 1
ATOM 750 O O . ASP A 1 93 ? 8.57 27.547 18.453 1 93 93 ASP A O 1
ATOM 754 N N . TRP A 1 94 ? 7.449 25.609 17.938 1 97.19 94 TRP A N 1
ATOM 755 C CA . TRP A 1 94 ? 7.309 25.984 16.547 1 97.19 94 TRP A CA 1
ATOM 756 C C . TRP A 1 94 ? 6.285 27.094 16.375 1 97.19 94 TRP A C 1
ATOM 758 O O . TRP A 1 94 ? 5.164 27 16.875 1 97.19 94 TRP A O 1
ATOM 768 N N . ASN A 1 95 ? 6.66 28.219 15.789 1 96.25 95 ASN A N 1
ATOM 769 C CA . ASN A 1 95 ? 5.766 29.375 15.672 1 96.25 95 ASN A CA 1
ATOM 770 C C . ASN A 1 95 ? 4.387 28.953 15.172 1 96.25 95 ASN A C 1
ATOM 772 O O . ASN A 1 95 ? 4.258 27.969 14.438 1 96.25 95 ASN A O 1
ATOM 776 N N . ASN A 1 96 ? 3.252 29.719 15.641 1 98.06 96 ASN A N 1
ATOM 777 C CA . ASN A 1 96 ? 1.868 29.547 15.211 1 98.06 96 ASN A CA 1
ATOM 778 C C . ASN A 1 96 ? 1.333 28.172 15.57 1 98.06 96 ASN A C 1
ATOM 780 O O . ASN A 1 96 ? 0.573 27.578 14.797 1 98.06 96 ASN A O 1
ATOM 784 N N . THR A 1 97 ? 1.8 27.609 16.734 1 98.56 97 THR A N 1
ATOM 785 C CA . THR A 1 97 ? 1.353 26.281 17.125 1 98.56 97 THR A CA 1
ATOM 786 C C . THR A 1 97 ? 0.407 26.359 18.328 1 98.56 97 THR A C 1
ATOM 788 O O . THR A 1 97 ? 0.684 27.078 19.297 1 98.56 97 THR A O 1
ATOM 791 N N . THR A 1 98 ? -0.707 25.734 18.234 1 98.25 98 THR A N 1
ATOM 792 C CA . THR A 1 98 ? -1.632 25.531 19.344 1 98.25 98 THR A CA 1
ATOM 793 C C . THR A 1 98 ? -1.625 24.078 19.797 1 98.25 98 THR A C 1
ATOM 795 O O . THR A 1 98 ? -1.746 23.172 18.984 1 98.25 98 THR A O 1
ATOM 798 N N . ILE A 1 99 ? -1.468 23.812 21.062 1 98.56 99 ILE A N 1
ATOM 799 C CA . ILE A 1 99 ? -1.589 22.453 21.609 1 98.56 99 ILE A CA 1
ATOM 800 C C . ILE A 1 99 ? -3.062 22.125 21.828 1 98.56 99 ILE A C 1
ATOM 802 O O . ILE A 1 99 ? -3.814 22.906 22.391 1 98.56 99 ILE A O 1
ATOM 806 N N . VAL A 1 100 ? -3.424 20.969 21.344 1 98.38 100 VAL A N 1
ATOM 807 C CA . VAL A 1 100 ? -4.809 20.531 21.422 1 98.38 100 VAL A CA 1
ATOM 808 C C . VAL A 1 100 ? -4.883 19.203 22.172 1 98.38 100 VAL A C 1
ATOM 810 O O . VAL A 1 100 ? -4.199 18.234 21.797 1 98.38 100 VAL A O 1
ATOM 813 N N . LYS A 1 101 ? -5.715 19.078 23.172 1 97.69 101 LYS A N 1
ATOM 814 C CA . LYS A 1 101 ? -5.844 17.844 23.953 1 97.69 101 LYS A CA 1
ATOM 815 C C . LYS A 1 101 ? -6.93 16.938 23.375 1 97.69 101 LYS A C 1
ATOM 817 O O . LYS A 1 101 ? -6.758 15.727 23.297 1 97.69 101 LYS A O 1
ATOM 822 N N . ASP A 1 102 ? -8.023 17.562 22.938 1 98.38 102 ASP A N 1
ATOM 823 C CA . ASP A 1 102 ? -9.102 16.844 22.281 1 98.38 102 ASP A CA 1
ATOM 824 C C . ASP A 1 102 ? -9.07 17.062 20.781 1 98.38 102 ASP A C 1
ATOM 826 O O . ASP A 1 102 ? -9.812 17.891 20.25 1 98.38 102 ASP A O 1
ATOM 830 N N . ALA A 1 103 ? -8.273 16.281 20.141 1 98.69 103 ALA A N 1
ATOM 831 C CA . ALA A 1 103 ? -8.023 16.453 18.703 1 98.69 103 ALA A CA 1
ATOM 832 C C . ALA A 1 103 ? -9.312 16.297 17.906 1 98.69 103 ALA A C 1
ATOM 834 O O . ALA A 1 103 ? -9.617 17.109 17.031 1 98.69 103 ALA A O 1
ATOM 835 N N . VAL A 1 104 ? -10.055 15.219 18.141 1 98.75 104 VAL A N 1
ATOM 836 C CA . VAL A 1 104 ? -11.273 14.922 17.391 1 98.75 104 VAL A CA 1
ATOM 837 C C . VAL A 1 104 ? -12.281 16.062 17.562 1 98.75 104 VAL A C 1
ATOM 839 O O . VAL A 1 104 ? -12.867 16.531 16.594 1 98.75 104 VAL A O 1
ATOM 842 N N . GLY A 1 105 ? -12.453 16.469 18.844 1 98.5 105 GLY A N 1
ATOM 843 C CA . GLY A 1 105 ? -13.359 17.578 19.094 1 98.5 105 GLY A CA 1
ATOM 844 C C . GLY A 1 105 ? -12.938 18.859 18.406 1 98.5 105 GLY A C 1
ATOM 845 O O . GLY A 1 105 ? -13.758 19.531 17.766 1 98.5 105 GLY A O 1
ATOM 846 N N . GLU A 1 106 ? -11.703 19.234 18.531 1 98.38 106 GLU A N 1
ATOM 847 C CA . GLU A 1 106 ? -11.195 20.484 17.969 1 98.38 106 GLU A CA 1
ATOM 848 C C . GLU A 1 106 ? -11.281 20.484 16.438 1 98.38 106 GLU A C 1
ATOM 850 O O . GLU A 1 106 ? -11.742 21.453 15.836 1 98.38 106 GLU A O 1
ATOM 855 N N . VAL A 1 107 ? -10.852 19.422 15.797 1 98.44 107 VAL A N 1
ATOM 856 C CA . VAL A 1 107 ? -10.859 19.359 14.336 1 98.44 107 VAL A CA 1
ATOM 857 C C . VAL A 1 107 ? -12.297 19.328 13.828 1 98.44 107 VAL A C 1
ATOM 859 O O . VAL A 1 107 ? -12.609 19.938 12.805 1 98.44 107 VAL A O 1
ATOM 862 N N . SER A 1 108 ? -13.18 18.641 14.523 1 98.12 108 SER A N 1
ATOM 863 C CA . SER A 1 108 ? -14.594 18.656 14.148 1 98.12 108 SER A CA 1
ATOM 864 C C . SER A 1 108 ? -15.141 20.078 14.133 1 98.12 108 SER A C 1
ATOM 866 O O . SER A 1 108 ? -15.867 20.469 13.211 1 98.12 108 SER A O 1
ATOM 868 N N . LYS A 1 109 ? -14.82 20.797 15.141 1 97.25 109 LYS A N 1
ATOM 869 C CA . LYS A 1 109 ? -15.25 22.188 15.234 1 97.25 109 LYS A CA 1
ATOM 870 C C . LYS A 1 109 ? -14.672 23.016 14.094 1 97.25 109 LYS A C 1
ATOM 872 O O . LYS A 1 109 ? -15.398 23.75 13.43 1 97.25 109 LYS A O 1
ATOM 877 N N . LEU A 1 110 ? -13.406 22.875 13.859 1 97.5 110 LEU A N 1
ATOM 878 C CA . LEU A 1 110 ? -12.727 23.656 12.836 1 97.5 110 LEU A CA 1
ATOM 879 C C . LEU A 1 110 ? -13.305 23.359 11.453 1 97.5 110 LEU A C 1
ATOM 881 O O . LEU A 1 110 ? -13.367 24.25 10.594 1 97.5 110 LEU A O 1
ATOM 885 N N . LYS A 1 111 ? -13.609 22.094 11.211 1 97 111 LYS A N 1
ATOM 886 C CA . LYS A 1 111 ? -14.188 21.719 9.922 1 97 111 LYS A CA 1
ATOM 887 C C . LYS A 1 111 ? -15.477 22.484 9.648 1 97 111 LYS A C 1
ATOM 889 O O . LYS A 1 111 ? -15.805 22.766 8.492 1 97 111 LYS A O 1
ATOM 894 N N . GLN A 1 112 ? -16.172 22.828 10.648 1 94.75 112 GLN A N 1
ATOM 895 C CA . GLN A 1 112 ? -17.438 23.531 10.5 1 94.75 112 GLN A CA 1
ATOM 896 C C . GLN A 1 112 ? -17.219 25.031 10.281 1 94.75 112 GLN A C 1
ATOM 898 O O . GLN A 1 112 ? -18.141 25.766 9.93 1 94.75 112 GLN A O 1
ATOM 903 N N . GLU A 1 113 ? -15.922 25.328 10.43 1 89.12 113 GLU A N 1
ATOM 904 C CA . GLU A 1 113 ? -15.57 26.734 10.344 1 89.12 113 GLU A CA 1
ATOM 905 C C . GLU A 1 113 ? -14.625 27 9.172 1 89.12 113 GLU A C 1
ATOM 907 O O . GLU A 1 113 ? -13.688 26.234 8.938 1 89.12 113 GLU A O 1
ATOM 912 N N . GLY A 1 114 ? -14.906 27.922 8.312 1 85.5 114 GLY A N 1
ATOM 913 C CA . GLY A 1 114 ? -13.945 28.344 7.305 1 85.5 114 GLY A CA 1
ATOM 914 C C . GLY A 1 114 ? -14.047 27.562 6.016 1 85.5 114 GLY A C 1
ATOM 915 O O . GLY A 1 114 ? -14.992 26.797 5.82 1 85.5 114 GLY A O 1
ATOM 916 N N . ASN A 1 115 ? -13 27.938 5.094 1 88.56 115 ASN A N 1
ATOM 917 C CA . ASN A 1 115 ? -13.125 27.344 3.766 1 88.56 115 ASN A CA 1
ATOM 918 C C . ASN A 1 115 ? -11.812 26.703 3.314 1 88.56 115 ASN A C 1
ATOM 920 O O . ASN A 1 115 ? -11.766 26.047 2.279 1 88.56 115 ASN A O 1
ATOM 924 N N . GLY A 1 116 ? -10.742 26.859 4.105 1 94.12 116 GLY A N 1
ATOM 925 C CA . GLY A 1 116 ? -9.492 26.219 3.707 1 94.12 116 GLY A CA 1
ATOM 926 C C . GLY A 1 116 ? -9.398 24.766 4.137 1 94.12 116 GLY A C 1
ATOM 927 O O . GLY A 1 116 ? -10.398 24.156 4.52 1 94.12 116 GLY A O 1
ATOM 928 N N . ASP A 1 117 ? -8.211 24.156 3.938 1 97.69 117 ASP A N 1
ATOM 929 C CA . ASP A 1 117 ? -8.047 22.734 4.219 1 97.69 117 ASP A CA 1
ATOM 930 C C . ASP A 1 117 ? -7.207 22.516 5.473 1 97.69 117 ASP A C 1
ATOM 932 O O . ASP A 1 117 ? -6.426 23.391 5.859 1 97.69 117 ASP A O 1
ATOM 936 N N . LEU A 1 118 ? -7.477 21.438 6.18 1 98.69 118 LEU A N 1
ATOM 937 C CA . LEU A 1 118 ? -6.629 20.906 7.238 1 98.69 118 LEU A CA 1
ATOM 938 C C . LEU A 1 118 ? -5.836 19.703 6.746 1 98.69 118 LEU A C 1
ATOM 940 O O . LEU A 1 118 ? -6.395 18.812 6.109 1 98.69 118 LEU A O 1
ATOM 944 N N . TYR A 1 119 ? -4.562 19.703 6.992 1 98.81 119 TYR A N 1
ATOM 945 C CA . TYR A 1 119 ? -3.725 18.609 6.504 1 98.81 119 TYR A CA 1
ATOM 946 C C . TYR A 1 119 ? -3.102 17.844 7.656 1 98.81 119 TYR A C 1
ATOM 948 O O . TYR A 1 119 ? -2.568 18.438 8.594 1 98.81 119 TYR A O 1
ATOM 956 N N . VAL A 1 120 ? -3.186 16.562 7.617 1 98.75 120 VAL A N 1
ATOM 957 C CA . VAL A 1 120 ? -2.518 15.672 8.555 1 98.75 120 VAL A CA 1
ATOM 958 C C . VAL A 1 120 ? -1.365 14.953 7.859 1 98.75 120 VAL A C 1
ATOM 960 O O . VAL A 1 120 ? -1.579 14.203 6.898 1 98.75 120 VAL A O 1
ATOM 963 N N . PHE A 1 121 ? -0.167 15.148 8.273 1 96.12 121 PHE A N 1
ATOM 964 C CA . PHE A 1 121 ? 1.031 14.445 7.824 1 96.12 121 PHE A CA 1
ATOM 965 C C . PHE A 1 121 ? 1.454 13.391 8.836 1 96.12 121 PHE A C 1
ATOM 967 O O . PHE A 1 121 ? 1.604 13.68 10.023 1 96.12 121 PHE A O 1
ATOM 974 N N . GLY A 1 122 ? 1.763 12.188 8.32 1 96.25 122 GLY A N 1
ATOM 975 C CA . GLY A 1 122 ? 2.086 11.133 9.258 1 96.25 122 GLY A CA 1
ATOM 976 C C . GLY A 1 122 ? 1.022 10.93 10.32 1 96.25 122 GLY A C 1
ATOM 977 O O . GLY A 1 122 ? -0.148 10.711 10 1 96.25 122 GLY A O 1
ATOM 978 N N . SER A 1 123 ? 1.604 11.016 11.633 1 97.12 123 SER A N 1
ATOM 979 C CA . SER A 1 123 ? 0.693 11.031 12.773 1 97.12 123 SER A CA 1
ATOM 980 C C . SER A 1 123 ? -0.27 9.852 12.727 1 97.12 123 SER A C 1
ATOM 982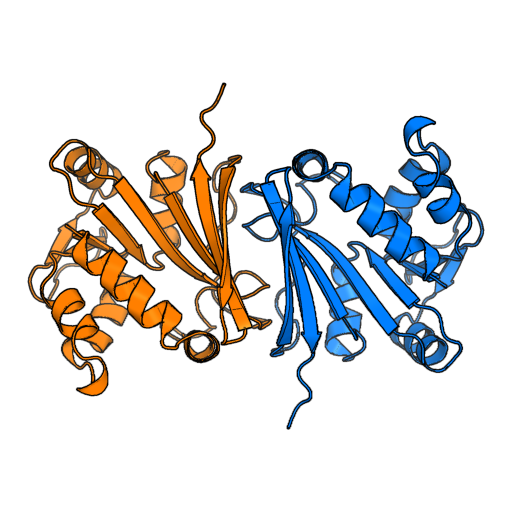 O O . SER A 1 123 ? -1.485 10.031 12.828 1 97.12 123 SER A O 1
ATOM 984 N N . GLY A 1 124 ? 0.377 8.602 12.742 1 96.81 124 GLY A N 1
ATOM 985 C CA . GLY A 1 124 ? -0.394 7.383 12.578 1 96.81 124 GLY A CA 1
ATOM 986 C C . GLY A 1 124 ? -1.464 7.203 13.633 1 96.81 124 GLY A C 1
ATOM 987 O O . GLY A 1 124 ? -2.615 6.895 13.32 1 96.81 124 GLY A O 1
ATOM 988 N N . ILE A 1 125 ? -1.118 7.395 14.898 1 96.88 125 ILE A N 1
ATOM 989 C CA . ILE A 1 125 ? -2.062 7.215 15.992 1 96.88 125 ILE A CA 1
ATOM 990 C C . ILE A 1 125 ? -3.17 8.266 15.898 1 96.88 125 ILE A C 1
ATOM 992 O O . ILE A 1 125 ? -4.355 7.938 16.016 1 96.88 125 ILE A O 1
ATOM 996 N N . LEU A 1 126 ? -2.771 9.492 15.695 1 98.31 126 LEU A N 1
ATOM 997 C CA . LEU A 1 126 ? -3.746 10.562 15.516 1 98.31 126 LEU A CA 1
ATOM 998 C C . LEU A 1 126 ? -4.648 10.281 14.32 1 98.31 126 LEU A C 1
ATOM 1000 O O . LEU A 1 126 ? -5.867 10.445 14.406 1 98.31 126 LEU A O 1
ATOM 1004 N N . SER A 1 127 ? -4.066 9.898 13.188 1 98.5 127 SER A N 1
ATOM 1005 C CA . SER A 1 127 ? -4.828 9.578 11.984 1 98.5 127 SER A CA 1
ATOM 1006 C C . SER A 1 127 ? -5.852 8.484 12.242 1 98.5 127 SER A C 1
ATOM 1008 O O . SER A 1 127 ? -6.984 8.555 11.766 1 98.5 127 SER A O 1
ATOM 1010 N N . ALA A 1 128 ? -5.445 7.461 12.984 1 98.5 128 ALA A N 1
ATOM 1011 C CA . ALA A 1 128 ? -6.383 6.395 13.328 1 98.5 128 ALA A CA 1
ATOM 1012 C C . ALA A 1 128 ? -7.586 6.949 14.094 1 98.5 128 ALA A C 1
ATOM 1014 O O . ALA A 1 128 ? -8.719 6.523 13.867 1 98.5 128 ALA A O 1
ATOM 1015 N N . SER A 1 129 ? -7.324 7.848 15.023 1 98.56 129 SER A N 1
ATOM 1016 C CA . SER A 1 129 ? -8.414 8.461 15.781 1 98.56 129 SER A CA 1
ATOM 1017 C C . SER A 1 129 ? -9.367 9.219 14.859 1 98.56 129 SER A C 1
ATOM 1019 O O . SER A 1 129 ? -10.586 9.141 15.016 1 98.56 129 SER A O 1
ATOM 1021 N N . PHE A 1 130 ? -8.828 9.977 13.914 1 98.81 130 PHE A N 1
ATOM 1022 C CA . PHE A 1 130 ? -9.656 10.711 12.961 1 98.81 130 PHE A CA 1
ATOM 1023 C C . PHE A 1 130 ? -10.414 9.75 12.047 1 98.81 130 PHE A C 1
ATOM 1025 O O . PHE A 1 130 ? -11.555 10.023 11.672 1 98.81 130 PHE A O 1
ATOM 1032 N N . MET A 1 131 ? -9.766 8.641 11.625 1 98.69 131 MET A N 1
ATOM 1033 C CA . MET A 1 131 ? -10.445 7.641 10.812 1 98.69 131 MET A CA 1
ATOM 1034 C C . MET A 1 131 ? -11.617 7.031 11.57 1 98.69 131 MET A C 1
ATOM 1036 O O . MET A 1 131 ? -12.703 6.863 11.008 1 98.69 131 MET A O 1
ATOM 1040 N N . LYS A 1 132 ? -11.438 6.695 12.812 1 98.56 132 LYS A N 1
ATOM 1041 C CA . LYS A 1 132 ? -12.492 6.121 13.648 1 98.56 132 LYS A CA 1
ATOM 1042 C C . LYS A 1 132 ? -13.648 7.098 13.812 1 98.56 132 LYS A C 1
ATOM 1044 O O . LYS A 1 132 ? -14.812 6.68 13.891 1 98.56 132 LYS A O 1
ATOM 1049 N N . ALA A 1 133 ? -13.336 8.328 13.82 1 98.5 133 ALA A N 1
ATOM 1050 C CA . ALA A 1 133 ? -14.359 9.359 13.984 1 98.5 133 ALA A CA 1
ATOM 1051 C C . ALA A 1 133 ? -14.992 9.719 12.648 1 98.5 133 ALA A C 1
ATOM 1053 O O . ALA A 1 133 ? -15.922 10.531 12.594 1 98.5 133 ALA A O 1
ATOM 1054 N N . GLY A 1 134 ? -14.508 9.203 11.547 1 98 134 GLY A N 1
ATOM 1055 C CA . GLY A 1 134 ? -15.062 9.469 10.227 1 98 134 GLY A CA 1
ATOM 1056 C C . GLY A 1 134 ? -14.805 10.891 9.75 1 98 134 GLY A C 1
ATOM 1057 O O . GLY A 1 134 ? -15.648 11.484 9.07 1 98 134 GLY A O 1
ATOM 1058 N N . LEU A 1 135 ? -13.617 11.438 10.031 1 98.25 135 LEU A N 1
ATOM 1059 C CA . LEU A 1 135 ? -13.445 12.867 9.836 1 98.25 135 LEU A CA 1
ATOM 1060 C C . LEU A 1 135 ? -12.734 13.156 8.523 1 98.25 135 LEU A C 1
ATOM 1062 O O . LEU A 1 135 ? -12.836 14.266 7.984 1 98.25 135 LEU A O 1
ATOM 1066 N N . PHE A 1 136 ? -11.922 12.234 7.996 1 98.69 136 PHE A N 1
ATOM 1067 C CA . PHE A 1 136 ? -11.172 12.516 6.777 1 98.69 136 PHE A CA 1
ATOM 1068 C C . PHE A 1 136 ? -12.109 12.641 5.582 1 98.69 136 PHE A C 1
ATOM 1070 O O . PHE A 1 136 ? -12.969 11.781 5.371 1 98.69 136 PHE A O 1
ATOM 1077 N N . ASP A 1 137 ? -11.852 13.68 4.809 1 98.31 137 ASP A N 1
ATOM 1078 C CA . ASP A 1 137 ? -12.602 13.898 3.574 1 98.31 137 ASP A CA 1
ATOM 1079 C C . ASP A 1 137 ? -11.836 13.359 2.365 1 98.31 137 ASP A C 1
ATOM 1081 O O . ASP A 1 137 ? -12.43 13.078 1.323 1 98.31 137 ASP A O 1
ATOM 1085 N N . GLU A 1 138 ? -10.523 13.312 2.467 1 98.75 138 GLU A N 1
ATOM 1086 C CA . GLU A 1 138 ? -9.656 12.859 1.381 1 98.75 138 GLU A CA 1
ATOM 1087 C C . GLU A 1 138 ? -8.414 12.148 1.92 1 98.75 138 GLU A C 1
ATOM 1089 O O . GLU A 1 138 ? -7.871 12.539 2.955 1 98.75 138 GLU A O 1
ATOM 1094 N N . TYR A 1 139 ? -8.039 11.109 1.261 1 98.88 139 TYR A N 1
ATOM 1095 C CA . TYR A 1 139 ? -6.777 10.414 1.478 1 98.88 139 TYR A CA 1
ATOM 1096 C C . TYR A 1 139 ? -5.855 10.562 0.271 1 98.88 139 TYR A C 1
ATOM 1098 O O . TYR A 1 139 ? -6.211 10.172 -0.841 1 98.88 139 TYR A O 1
ATOM 1106 N N . ARG A 1 140 ? -4.75 11.141 0.474 1 98.88 140 ARG A N 1
ATOM 1107 C CA . ARG A 1 140 ? -3.711 11.305 -0.541 1 98.88 140 ARG A CA 1
ATOM 1108 C C . ARG A 1 140 ? -2.445 10.547 -0.156 1 98.88 140 ARG A C 1
ATOM 1110 O O . ARG A 1 140 ? -1.804 10.867 0.845 1 98.88 140 ARG A O 1
ATOM 1117 N N . LEU A 1 141 ? -2.105 9.562 -0.901 1 98.81 141 LEU A N 1
ATOM 1118 C CA . LEU A 1 141 ? -0.954 8.711 -0.637 1 98.81 141 LEU A CA 1
ATOM 1119 C C . LEU A 1 141 ? -0.011 8.688 -1.835 1 98.81 141 LEU A C 1
ATOM 1121 O O . LEU A 1 141 ? -0.454 8.539 -2.977 1 98.81 141 LEU A O 1
ATOM 1125 N N . CYS A 1 142 ? 1.169 8.914 -1.617 1 98.88 142 CYS A N 1
ATOM 1126 C CA . CYS A 1 142 ? 2.203 8.617 -2.602 1 98.88 142 CYS A CA 1
ATOM 1127 C C . CYS A 1 142 ? 2.938 7.324 -2.25 1 98.88 142 CYS A C 1
ATOM 1129 O O . CYS A 1 142 ? 3.588 7.242 -1.208 1 98.88 142 CYS A O 1
ATOM 1131 N N . ILE A 1 143 ? 2.846 6.348 -3.105 1 98.81 143 ILE A N 1
ATOM 1132 C CA . ILE A 1 143 ? 3.521 5.07 -2.893 1 98.81 143 ILE A CA 1
ATOM 1133 C C . ILE A 1 143 ? 4.941 5.145 -3.447 1 98.81 143 ILE A C 1
ATOM 1135 O O . ILE A 1 143 ? 5.137 5.285 -4.656 1 98.81 143 ILE A O 1
ATOM 1139 N N . ALA A 1 144 ? 5.918 5.102 -2.562 1 98.88 144 ALA A N 1
ATOM 1140 C CA . ALA A 1 144 ? 7.32 5.035 -2.967 1 98.88 144 ALA A CA 1
ATOM 1141 C C . ALA A 1 144 ? 7.672 3.652 -3.508 1 98.88 144 ALA A C 1
ATOM 1143 O O . ALA A 1 144 ? 7.18 2.639 -3.006 1 98.88 144 ALA A O 1
ATOM 1144 N N . PRO A 1 145 ? 8.508 3.555 -4.527 1 98.75 145 PRO A N 1
ATOM 1145 C CA . PRO A 1 145 ? 8.875 2.275 -5.137 1 98.75 145 PRO A CA 1
ATOM 1146 C C . PRO A 1 145 ? 9.961 1.536 -4.355 1 98.75 145 PRO A C 1
ATOM 1148 O O . PRO A 1 145 ? 11.062 1.328 -4.871 1 98.75 145 PRO A O 1
ATOM 1151 N N . VAL A 1 146 ? 9.617 1.081 -3.16 1 98.81 146 VAL A N 1
ATOM 1152 C CA . VAL A 1 146 ? 10.586 0.43 -2.285 1 98.81 146 VAL A CA 1
ATOM 1153 C C . VAL A 1 146 ? 9.867 -0.471 -1.288 1 98.81 146 VAL A C 1
ATOM 1155 O O . VAL A 1 146 ? 8.75 -0.16 -0.856 1 98.81 146 VAL A O 1
ATOM 1158 N N . PHE A 1 147 ? 10.422 -1.602 -1.027 1 98.75 147 PHE A N 1
ATOM 1159 C CA . PHE A 1 147 ? 10.172 -2.326 0.212 1 98.75 147 PHE A CA 1
ATOM 1160 C C . PHE A 1 147 ? 11.141 -1.886 1.303 1 98.75 147 PHE A C 1
ATOM 1162 O O . PHE A 1 147 ? 12.359 -1.905 1.104 1 98.75 147 PHE A O 1
ATOM 1169 N N . LEU A 1 148 ? 10.625 -1.515 2.439 1 98.31 148 LEU A N 1
ATOM 1170 C CA . LEU A 1 148 ? 11.5 -1.075 3.518 1 98.31 148 LEU A CA 1
ATOM 1171 C C . LEU A 1 148 ? 11.906 -2.25 4.402 1 98.31 148 LEU A C 1
ATOM 1173 O O . LEU A 1 148 ? 13.039 -2.307 4.887 1 98.31 148 LEU A O 1
ATOM 1177 N N . GLY A 1 149 ? 11 -3.117 4.656 1 98.12 149 GLY A N 1
ATOM 1178 C CA . GLY A 1 149 ? 11.258 -4.32 5.43 1 98.12 149 GLY A CA 1
ATOM 1179 C C . GLY A 1 149 ? 11.023 -4.133 6.918 1 98.12 149 GLY A C 1
ATOM 1180 O O . GLY A 1 149 ? 10.766 -5.098 7.637 1 98.12 149 GLY A O 1
ATOM 1181 N N . LYS A 1 150 ? 11.141 -2.947 7.445 1 97.62 150 LYS A N 1
ATOM 1182 C CA . LYS A 1 150 ? 10.914 -2.629 8.852 1 97.62 150 LYS A CA 1
ATOM 1183 C C . LYS A 1 150 ? 10.648 -1.138 9.039 1 97.62 150 LYS A C 1
ATOM 1185 O O . LYS A 1 150 ? 11.125 -0.313 8.258 1 97.62 150 LYS A O 1
ATOM 1190 N N . GLY A 1 151 ? 9.945 -0.846 10.117 1 97.62 151 GLY A N 1
ATOM 1191 C CA . GLY A 1 151 ? 9.609 0.54 10.406 1 97.62 151 GLY A CA 1
ATOM 1192 C C . GLY A 1 151 ? 8.273 0.699 11.109 1 97.62 151 GLY A C 1
ATOM 1193 O O . GLY A 1 151 ? 7.855 -0.184 11.859 1 97.62 151 GLY A O 1
ATOM 1194 N N . ARG A 1 152 ? 7.719 1.869 10.906 1 96.75 152 ARG A N 1
ATOM 1195 C CA . ARG A 1 152 ? 6.402 2.166 11.453 1 96.75 152 ARG A CA 1
ATOM 1196 C C . ARG A 1 152 ? 5.352 2.262 10.352 1 96.75 152 ARG A C 1
ATOM 1198 O O . ARG A 1 152 ? 5.5 3.051 9.422 1 96.75 152 ARG A O 1
ATOM 1205 N N . ARG A 1 153 ? 4.359 1.438 10.477 1 97.31 153 ARG A N 1
ATOM 1206 C CA . ARG A 1 153 ? 3.285 1.444 9.492 1 97.31 153 ARG A CA 1
ATOM 1207 C C . ARG A 1 153 ? 2.35 2.629 9.711 1 97.31 153 ARG A C 1
ATOM 1209 O O . ARG A 1 153 ? 2.068 3.002 10.852 1 97.31 153 ARG A O 1
ATOM 1216 N N . LEU A 1 154 ? 1.817 3.17 8.648 1 97.88 154 LEU A N 1
ATOM 1217 C CA . LEU A 1 154 ? 0.901 4.301 8.75 1 97.88 154 LEU A CA 1
ATOM 1218 C C . LEU A 1 154 ? -0.458 3.854 9.281 1 97.88 154 LEU A C 1
ATOM 1220 O O . LEU A 1 154 ? -1.014 4.48 10.188 1 97.88 154 LEU A O 1
ATOM 1224 N N . PHE A 1 155 ? -0.976 2.777 8.656 1 98.31 155 PHE A N 1
ATOM 1225 C CA . PHE A 1 155 ? -2.316 2.322 9 1 98.31 155 PHE A CA 1
ATOM 1226 C C . PHE A 1 155 ? -2.258 1.203 10.031 1 98.31 155 PHE A C 1
ATOM 1228 O O . PHE A 1 155 ? -1.704 0.134 9.766 1 98.31 155 PHE A O 1
ATOM 1235 N N . LEU A 1 156 ? -2.863 1.456 11.156 1 96.25 156 LEU A N 1
ATOM 1236 C CA . LEU A 1 156 ? -2.834 0.55 12.297 1 96.25 156 LEU A CA 1
ATOM 1237 C C . LEU A 1 156 ? -3.965 -0.469 12.211 1 96.25 156 LEU A C 1
ATOM 1239 O O . LEU A 1 156 ? -4.988 -0.217 11.57 1 96.25 156 LEU A O 1
ATOM 1243 N N . GLU A 1 157 ? -3.695 -1.579 12.797 1 96.31 157 GLU A N 1
ATOM 1244 C CA . GLU A 1 157 ? -4.781 -2.545 12.93 1 96.31 157 GLU A CA 1
ATOM 1245 C C . GLU A 1 157 ? -5.945 -1.963 13.727 1 96.31 157 GLU A C 1
ATOM 1247 O O . GLU A 1 157 ? -5.734 -1.259 14.719 1 96.31 157 GLU A O 1
ATOM 1252 N N . GLY A 1 158 ? -7.117 -2.275 13.305 1 96.88 158 GLY A N 1
ATOM 1253 C CA . GLY A 1 158 ? -8.297 -1.875 14.055 1 96.88 158 GLY A CA 1
ATOM 1254 C C . GLY A 1 158 ? -8.945 -0.614 13.508 1 96.88 158 GLY A C 1
ATOM 1255 O O . GLY A 1 158 ? -9.984 -0.182 14.016 1 96.88 158 GLY A O 1
ATOM 1256 N N . ILE A 1 159 ? -8.297 0.05 12.531 1 98.25 159 ILE A N 1
ATOM 1257 C CA . ILE A 1 159 ? -9 1.152 11.883 1 98.25 159 ILE A CA 1
ATOM 1258 C C . ILE A 1 159 ? -10.273 0.633 11.219 1 98.25 159 ILE A C 1
ATOM 1260 O O . ILE A 1 159 ? -10.398 -0.567 10.961 1 98.25 159 ILE A O 1
ATOM 1264 N N . PRO A 1 160 ? -11.242 1.543 10.961 1 98.12 160 PRO A N 1
ATOM 1265 C CA . PRO A 1 160 ? -12.531 1.082 10.445 1 98.12 160 PRO A CA 1
ATOM 1266 C C . PRO A 1 160 ? -12.43 0.53 9.023 1 98.12 160 PRO A C 1
ATOM 1268 O O . PRO A 1 160 ? -11.641 1.028 8.219 1 98.12 160 PRO A O 1
ATOM 1271 N N . ASN A 1 161 ? -13.18 -0.55 8.812 1 98 161 ASN A N 1
ATOM 1272 C CA . ASN A 1 161 ? -13.406 -0.954 7.434 1 98 161 ASN A CA 1
ATOM 1273 C C . ASN A 1 161 ? -14.109 0.145 6.637 1 98 161 ASN A C 1
ATOM 1275 O O . ASN A 1 161 ? -15.172 0.625 7.031 1 98 161 ASN A O 1
ATOM 1279 N N . GLN A 1 162 ? -13.492 0.572 5.535 1 98.38 162 GLN A N 1
ATOM 1280 C CA . GLN A 1 162 ? -14.031 1.702 4.785 1 98.38 162 GLN A CA 1
ATOM 1281 C C . GLN A 1 162 ? -13.703 1.584 3.301 1 98.38 162 GLN A C 1
ATOM 1283 O O . GLN A 1 162 ? -12.539 1.521 2.922 1 98.38 162 GLN A O 1
ATOM 1288 N N . GLU A 1 163 ? -14.711 1.567 2.447 1 98.62 163 GLU A N 1
ATOM 1289 C CA . GLU A 1 163 ? -14.508 1.614 1.003 1 98.62 163 GLU A CA 1
ATOM 1290 C C . GLU A 1 163 ? -14.258 3.043 0.527 1 98.62 163 GLU A C 1
ATOM 1292 O O . GLU A 1 163 ? -14.781 3.996 1.102 1 98.62 163 GLU A O 1
ATOM 1297 N N . LEU A 1 164 ? -13.516 3.145 -0.494 1 98.81 164 LEU A N 1
ATOM 1298 C CA . LEU A 1 164 ? -13.102 4.441 -1.024 1 98.81 164 LEU A CA 1
ATOM 1299 C C . LEU A 1 164 ? -13.352 4.516 -2.527 1 98.81 164 LEU A C 1
ATOM 1301 O O . LEU A 1 164 ? -13.586 3.494 -3.174 1 98.81 164 LEU A O 1
ATOM 1305 N N . THR A 1 165 ? -13.383 5.734 -3.033 1 98.44 165 THR A N 1
ATOM 1306 C CA . THR A 1 165 ? -13.406 6.008 -4.465 1 98.44 165 THR A CA 1
ATOM 1307 C C . THR A 1 165 ? -12.086 6.621 -4.918 1 98.44 165 THR A C 1
ATOM 1309 O O . THR A 1 165 ? -11.648 7.645 -4.379 1 98.44 165 THR A O 1
ATOM 1312 N N . LEU A 1 166 ? -11.422 5.992 -5.879 1 98.69 166 LEU A N 1
ATOM 1313 C CA . LEU A 1 166 ? -10.195 6.531 -6.453 1 98.69 166 LEU A CA 1
ATOM 1314 C C . LEU A 1 166 ? -10.5 7.711 -7.375 1 98.69 166 LEU A C 1
ATOM 1316 O O . LEU A 1 166 ? -11.203 7.551 -8.375 1 98.69 166 LEU A O 1
ATOM 1320 N N . ILE A 1 167 ? -9.906 8.867 -7.074 1 98.06 167 ILE A N 1
ATOM 1321 C CA . ILE A 1 167 ? -10.242 10.016 -7.914 1 98.06 167 ILE A CA 1
ATOM 1322 C C . ILE A 1 167 ? -9.016 10.453 -8.711 1 98.06 167 ILE A C 1
ATOM 1324 O O . ILE A 1 167 ? -9.133 11.219 -9.672 1 98.06 167 ILE A O 1
ATOM 1328 N N . GLU A 1 168 ? -7.848 10.016 -8.336 1 98 168 GLU A N 1
ATOM 1329 C CA . GLU A 1 168 ? -6.617 10.305 -9.07 1 98 168 GLU A CA 1
ATOM 1330 C C . GLU A 1 168 ? -5.59 9.195 -8.883 1 98 168 GLU A C 1
ATOM 1332 O O . GLU A 1 168 ? -5.422 8.672 -7.777 1 98 168 GLU A O 1
ATOM 1337 N N . 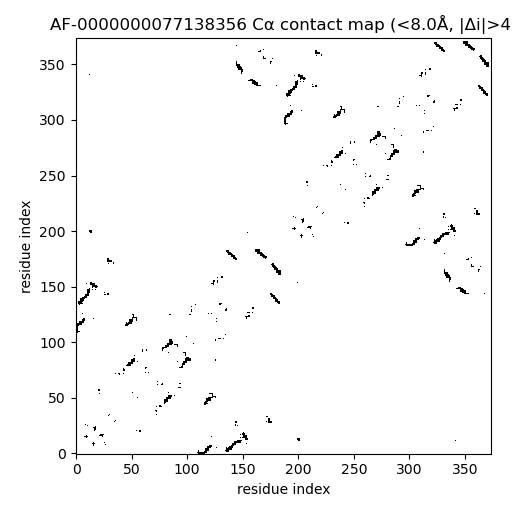SER A 1 169 ? -4.977 8.742 -9.953 1 98.19 169 SER A N 1
ATOM 1338 C CA . SER A 1 169 ? -3.809 7.875 -10.008 1 98.19 169 SER A CA 1
ATOM 1339 C C . SER A 1 169 ? -2.752 8.43 -10.953 1 98.19 169 SER A C 1
ATOM 1341 O O . SER A 1 169 ? -2.947 8.453 -12.172 1 98.19 169 SER A O 1
ATOM 1343 N N . LYS A 1 170 ? -1.654 8.867 -10.383 1 98 170 LYS A N 1
ATOM 1344 C CA . LYS A 1 170 ? -0.653 9.57 -11.18 1 98 170 LYS A CA 1
ATOM 1345 C C . LYS A 1 170 ? 0.743 9.008 -10.93 1 98 170 LYS A C 1
ATOM 1347 O O . LYS A 1 170 ? 1.297 9.156 -9.844 1 98 170 LYS A O 1
ATOM 1352 N N . PRO A 1 171 ? 1.295 8.328 -11.961 1 98.62 171 PRO A N 1
ATOM 1353 C CA . PRO A 1 171 ? 2.715 7.992 -11.836 1 98.62 171 PRO A CA 1
ATOM 1354 C C . PRO A 1 171 ? 3.617 9.227 -11.859 1 98.62 171 PRO A C 1
ATOM 1356 O O . PRO A 1 171 ? 3.361 10.172 -12.609 1 98.62 171 PRO A O 1
ATOM 1359 N N . LEU A 1 172 ? 4.59 9.227 -11.016 1 98.56 172 LEU A N 1
ATOM 1360 C CA . LEU A 1 172 ? 5.586 10.297 -10.977 1 98.56 172 LEU A CA 1
ATOM 1361 C C . LEU A 1 172 ? 6.828 9.914 -11.773 1 98.56 172 LEU A C 1
ATOM 1363 O O . LEU A 1 172 ? 7.152 8.727 -11.891 1 98.56 172 LEU A O 1
ATOM 1367 N N . SER A 1 173 ? 7.516 10.922 -12.258 1 98.12 173 SER A N 1
ATOM 1368 C CA . SER A 1 173 ? 8.742 10.68 -13.016 1 98.12 173 SER A CA 1
ATOM 1369 C C . SER A 1 173 ? 9.812 10.039 -12.133 1 98.12 173 SER A C 1
ATOM 1371 O O . SER A 1 173 ? 10.719 9.367 -12.641 1 98.12 173 SER A O 1
ATOM 1373 N N . THR A 1 174 ? 9.68 10.133 -10.828 1 97.88 174 THR A N 1
ATOM 1374 C CA . THR A 1 174 ? 10.641 9.594 -9.875 1 97.88 174 THR A CA 1
ATOM 1375 C C . THR A 1 174 ? 10.336 8.133 -9.57 1 97.88 174 THR A C 1
ATOM 1377 O O . THR A 1 174 ? 11.078 7.48 -8.836 1 97.88 174 THR A O 1
ATOM 1380 N N . GLY A 1 175 ? 9.234 7.707 -10.047 1 97.81 175 GLY A N 1
ATOM 1381 C CA . GLY A 1 175 ? 8.914 6.305 -9.844 1 97.81 175 GLY A CA 1
ATOM 1382 C C . GLY A 1 175 ? 7.867 6.082 -8.773 1 97.81 175 GLY A C 1
ATOM 1383 O O . GLY A 1 175 ? 7.453 4.945 -8.523 1 97.81 175 GLY A O 1
ATOM 1384 N N . GLY A 1 176 ? 7.41 7.148 -8.117 1 98.56 176 GLY A N 1
ATOM 1385 C CA . GLY A 1 176 ? 6.305 7.051 -7.176 1 98.56 176 GLY A CA 1
ATOM 1386 C C . GLY A 1 176 ? 4.949 7.004 -7.852 1 98.56 176 GLY A C 1
ATOM 1387 O O . GLY A 1 176 ? 4.832 7.309 -9.039 1 98.56 176 GLY A O 1
ATOM 1388 N N . ALA A 1 177 ? 3.955 6.535 -7.172 1 98.81 177 ALA A N 1
ATOM 1389 C CA . ALA A 1 177 ? 2.562 6.582 -7.609 1 98.81 177 ALA A CA 1
ATOM 1390 C C . ALA A 1 177 ? 1.713 7.398 -6.637 1 98.81 177 ALA A C 1
ATOM 1392 O O . ALA A 1 177 ? 1.545 7.016 -5.477 1 98.81 177 ALA A O 1
ATOM 1393 N N . LEU A 1 178 ? 1.193 8.492 -7.105 1 98.81 178 LEU A N 1
ATOM 1394 C CA . LEU A 1 178 ? 0.317 9.336 -6.301 1 98.81 178 LEU A CA 1
ATOM 1395 C C . LEU A 1 178 ? -1.14 8.914 -6.461 1 98.81 178 LEU A C 1
ATOM 1397 O O . LEU A 1 178 ? -1.678 8.93 -7.57 1 98.81 178 LEU A O 1
ATOM 1401 N N . LEU A 1 179 ? -1.808 8.516 -5.363 1 98.88 179 LEU A N 1
ATOM 1402 C CA . LEU A 1 179 ? -3.193 8.062 -5.344 1 98.88 179 LEU A CA 1
ATOM 1403 C C . LEU A 1 179 ? -4.039 8.945 -4.434 1 98.88 179 LEU A C 1
ATOM 1405 O O . LEU A 1 179 ? -3.656 9.219 -3.291 1 98.88 179 LEU A O 1
ATOM 1409 N N . THR A 1 180 ? -5.156 9.398 -4.938 1 98.81 180 THR A N 1
ATOM 1410 C CA . THR A 1 180 ? -6.086 10.195 -4.148 1 98.81 180 THR A CA 1
ATOM 1411 C C . THR A 1 180 ? -7.449 9.516 -4.062 1 98.81 180 THR A C 1
ATOM 1413 O O . THR A 1 180 ? -8 9.086 -5.082 1 98.81 180 THR A O 1
ATOM 1416 N N . TYR A 1 181 ? -7.949 9.477 -2.84 1 98.81 181 TYR A N 1
ATOM 1417 C CA . TYR A 1 181 ? -9.195 8.766 -2.592 1 98.81 181 TYR A CA 1
ATOM 1418 C C . TYR A 1 181 ? -10.18 9.648 -1.819 1 98.81 181 TYR A C 1
ATOM 1420 O O . TYR A 1 181 ? -9.766 10.477 -1.002 1 98.81 181 TYR A O 1
ATOM 1428 N N . LEU A 1 182 ? -11.445 9.391 -2.078 1 98.75 182 LEU A N 1
ATOM 1429 C CA . LEU A 1 182 ? -12.531 9.914 -1.254 1 98.75 182 LEU A CA 1
ATOM 1430 C C . LEU A 1 182 ? -13.266 8.781 -0.535 1 98.75 182 LEU A C 1
ATOM 1432 O O . LEU A 1 182 ? -13.461 7.707 -1.103 1 98.75 182 LEU A O 1
ATOM 1436 N N . PRO A 1 183 ? -13.641 9.062 0.773 1 98.25 183 PRO A N 1
ATOM 1437 C CA . PRO A 1 183 ? -14.516 8.062 1.395 1 98.25 183 PRO A CA 1
ATOM 1438 C C . PRO A 1 183 ? -15.812 7.844 0.614 1 98.25 183 PRO A C 1
ATOM 1440 O O . PRO A 1 183 ? -16.391 8.797 0.083 1 98.25 183 PRO A O 1
ATOM 1443 N N . GLN A 1 184 ? -16.078 6.57 0.506 1 95.25 184 GLN A N 1
ATOM 1444 C CA . GLN A 1 184 ? -17.359 6.293 -0.128 1 95.25 184 GLN A CA 1
ATOM 1445 C C . GLN A 1 184 ? -18.516 6.551 0.834 1 95.25 184 GLN A C 1
ATOM 1447 O O . GLN A 1 184 ? -18.438 6.211 2.018 1 95.25 184 GLN A O 1
ATOM 1452 N N . GLU A 1 185 ? -19.406 7.289 0.394 1 82.19 185 GLU A N 1
ATOM 1453 C CA . GLU A 1 185 ? -20.578 7.559 1.218 1 82.19 185 GLU A CA 1
ATOM 1454 C C . GLU A 1 185 ? -21.375 6.277 1.489 1 82.19 185 GLU A C 1
ATOM 1456 O O . GLU A 1 185 ? -21.484 5.418 0.614 1 82.19 185 GLU A O 1
ATOM 1461 N N . LYS A 1 186 ? -21.359 5.887 2.713 1 63.69 186 LYS A N 1
ATOM 1462 C CA . LYS A 1 186 ? -22.219 4.734 2.996 1 63.69 186 LYS A CA 1
ATOM 1463 C C . LYS A 1 186 ? -23.594 4.898 2.363 1 63.69 186 LYS A C 1
ATOM 1465 O O . LYS A 1 186 ? -24.203 5.965 2.465 1 63.69 186 LYS A O 1
ATOM 1470 N N . LYS A 1 187 ? -23.953 3.988 1.46 1 41.69 187 LYS A N 1
ATOM 1471 C CA . LYS A 1 187 ? -25.328 3.967 0.964 1 41.69 187 LYS A CA 1
ATOM 1472 C C . LYS A 1 187 ? -26.312 3.633 2.082 1 41.69 187 LYS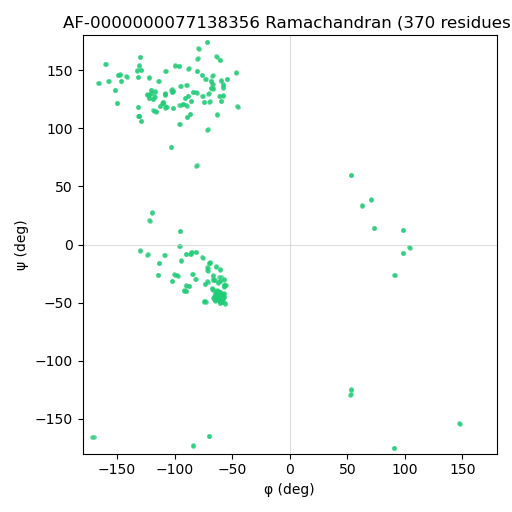 A C 1
ATOM 1474 O O . LYS A 1 187 ? -25.969 2.912 3.023 1 41.69 187 LYS A O 1
ATOM 1479 N N . MET B 1 1 ? 15.219 -17.156 -19.812 1 90 1 MET B N 1
ATOM 1480 C CA . MET B 1 1 ? 14.984 -17.641 -18.453 1 90 1 MET B CA 1
ATOM 1481 C C . MET B 1 1 ? 13.578 -17.281 -17.984 1 90 1 MET B C 1
ATOM 1483 O O . MET B 1 1 ? 13.039 -16.234 -18.375 1 90 1 MET B O 1
ATOM 1487 N N . ARG B 1 2 ? 12.977 -18.203 -17.203 1 96.12 2 ARG B N 1
ATOM 1488 C CA . ARG B 1 2 ? 11.633 -17.922 -16.703 1 96.12 2 ARG B CA 1
ATOM 1489 C C . ARG B 1 2 ? 11.648 -16.766 -15.711 1 96.12 2 ARG B C 1
ATOM 1491 O O . ARG B 1 2 ? 12.594 -16.625 -14.93 1 96.12 2 ARG B O 1
ATOM 1498 N N . LYS B 1 3 ? 10.641 -16.016 -15.734 1 97.81 3 LYS B N 1
ATOM 1499 C CA . LYS B 1 3 ? 10.453 -14.992 -14.719 1 97.81 3 LYS B CA 1
ATOM 1500 C C . LYS B 1 3 ? 9.586 -15.5 -13.578 1 97.81 3 LYS B C 1
ATOM 1502 O O . LYS B 1 3 ? 8.602 -16.203 -13.805 1 97.81 3 LYS B O 1
ATOM 1507 N N . LEU B 1 4 ? 9.992 -15.203 -12.375 1 98.62 4 LEU B N 1
ATOM 1508 C CA . LEU B 1 4 ? 9.102 -15.336 -11.219 1 98.62 4 LEU B CA 1
ATOM 1509 C C . LEU B 1 4 ? 8.383 -14.023 -10.938 1 98.62 4 LEU B C 1
ATOM 1511 O O . LEU B 1 4 ? 9.023 -13 -10.695 1 98.62 4 LEU B O 1
ATOM 1515 N N . ILE B 1 5 ? 7.055 -14.094 -10.977 1 98.88 5 ILE B N 1
ATOM 1516 C CA . ILE B 1 5 ? 6.234 -12.891 -10.891 1 98.88 5 ILE B CA 1
ATOM 1517 C C . ILE B 1 5 ? 5.281 -13 -9.703 1 98.88 5 ILE B C 1
ATOM 1519 O O . ILE B 1 5 ? 4.605 -14.016 -9.539 1 98.88 5 ILE B O 1
ATOM 1523 N N . MET B 1 6 ? 5.297 -12.031 -8.836 1 98.88 6 MET B N 1
ATOM 1524 C CA . MET B 1 6 ? 4.258 -11.906 -7.82 1 98.88 6 MET B CA 1
ATOM 1525 C C . MET B 1 6 ? 3.033 -11.188 -8.375 1 98.88 6 MET B C 1
ATOM 1527 O O . MET B 1 6 ? 3.152 -10.109 -8.969 1 98.88 6 MET B O 1
ATOM 1531 N N . TRP B 1 7 ? 1.891 -11.758 -8.156 1 98.69 7 TRP B N 1
ATOM 1532 C CA . TRP B 1 7 ? 0.631 -11.102 -8.484 1 98.69 7 TRP B CA 1
ATOM 1533 C C . TRP B 1 7 ? -0.342 -11.172 -7.316 1 98.69 7 TRP B C 1
ATOM 1535 O O . TRP B 1 7 ? -0.715 -12.258 -6.871 1 98.69 7 TRP B O 1
ATOM 1545 N N . ASN B 1 8 ? -0.742 -10.016 -6.789 1 98.56 8 ASN B N 1
ATOM 1546 C CA . ASN B 1 8 ? -1.673 -9.984 -5.668 1 98.56 8 ASN B CA 1
ATOM 1547 C C . ASN B 1 8 ? -2.553 -8.734 -5.703 1 98.56 8 ASN B C 1
ATOM 1549 O O . ASN B 1 8 ? -2.119 -7.676 -6.16 1 98.56 8 ASN B O 1
ATOM 1553 N N . VAL B 1 9 ? -3.777 -8.859 -5.277 1 98.5 9 VAL B N 1
ATOM 1554 C CA . VAL B 1 9 ? -4.629 -7.742 -4.887 1 98.5 9 VAL B CA 1
ATOM 1555 C C . VAL B 1 9 ? -4.465 -7.461 -3.396 1 98.5 9 VAL B C 1
ATOM 1557 O O . VAL B 1 9 ? -4.586 -8.367 -2.57 1 98.5 9 VAL B O 1
ATOM 1560 N N . ILE B 1 10 ? -4.152 -6.203 -3.062 1 98.75 10 ILE B N 1
ATOM 1561 C CA . ILE B 1 10 ? -4.016 -5.836 -1.657 1 98.75 10 ILE B CA 1
ATOM 1562 C C . ILE B 1 10 ? -4.82 -4.566 -1.374 1 98.75 10 ILE B C 1
ATOM 1564 O O . ILE B 1 10 ? -5.133 -3.805 -2.291 1 98.75 10 ILE B O 1
ATOM 1568 N N . THR B 1 11 ? -5.23 -4.422 -0.108 1 98.75 11 THR B N 1
ATOM 1569 C CA . THR B 1 11 ? -5.926 -3.211 0.319 1 98.75 11 THR B CA 1
ATOM 1570 C C . THR B 1 11 ? -4.934 -2.076 0.565 1 98.75 11 THR B C 1
ATOM 1572 O O . THR B 1 11 ? -3.721 -2.297 0.577 1 98.75 11 THR B O 1
ATOM 1575 N N . LEU B 1 12 ? -5.43 -0.85 0.737 1 98.69 12 LEU B N 1
ATOM 1576 C CA . LEU B 1 12 ? -4.59 0.325 0.953 1 98.69 12 LEU B CA 1
ATOM 1577 C C . LEU B 1 12 ? -3.752 0.17 2.217 1 98.69 12 LEU B C 1
ATOM 1579 O O . LEU B 1 12 ? -2.637 0.689 2.295 1 98.69 12 LEU B O 1
ATOM 1583 N N . ASP B 1 13 ? -4.363 -0.566 3.182 1 98.62 13 ASP B N 1
ATOM 1584 C CA . ASP B 1 13 ? -3.646 -0.771 4.438 1 98.62 13 ASP B CA 1
ATOM 1585 C C . ASP B 1 13 ? -2.889 -2.098 4.426 1 98.62 13 ASP B C 1
ATOM 1587 O O . ASP B 1 13 ? -2.426 -2.561 5.473 1 98.62 13 ASP B O 1
ATOM 1591 N N . GLY B 1 14 ? -2.74 -2.809 3.27 1 98.31 14 GLY B N 1
ATOM 1592 C CA . GLY B 1 14 ? -1.701 -3.795 3.023 1 98.31 14 GLY B CA 1
ATOM 1593 C C . GLY B 1 14 ? -2.168 -5.223 3.244 1 98.31 14 GLY B C 1
ATOM 1594 O O . GLY B 1 14 ? -1.353 -6.141 3.318 1 98.31 14 GLY B O 1
ATOM 1595 N N . TYR B 1 15 ? -3.463 -5.395 3.373 1 98.38 15 TYR B N 1
ATOM 1596 C CA . TYR B 1 15 ? -3.973 -6.746 3.59 1 98.38 15 TYR B CA 1
ATOM 1597 C C . TYR B 1 15 ? -4.266 -7.438 2.264 1 98.38 15 TYR B C 1
ATOM 1599 O O . TYR B 1 15 ? -4.789 -6.816 1.335 1 98.38 15 TYR B O 1
ATOM 1607 N N . PHE B 1 16 ? -3.885 -8.703 2.168 1 98.19 16 PHE B N 1
ATOM 1608 C CA . PHE B 1 16 ? -4.223 -9.477 0.979 1 98.19 16 PHE B CA 1
ATOM 1609 C C . PHE B 1 16 ? -5.281 -10.523 1.298 1 98.19 16 PHE B C 1
ATOM 1611 O O . PHE B 1 16 ? -5.77 -11.211 0.4 1 98.19 16 PHE B O 1
ATOM 1618 N N . GLU B 1 17 ? -5.559 -10.672 2.584 1 97.62 17 GLU B N 1
ATOM 1619 C CA . GLU B 1 17 ? -6.594 -11.57 3.086 1 97.62 17 GLU B CA 1
ATOM 1620 C C . GLU B 1 17 ? -7.242 -11.016 4.352 1 97.62 17 GLU B C 1
ATOM 1622 O O . GLU B 1 17 ? -6.578 -10.359 5.156 1 97.62 17 GLU B O 1
ATOM 1627 N N . GLY B 1 18 ? -8.57 -11.297 4.512 1 96.38 18 GLY B N 1
ATOM 1628 C CA . GLY B 1 18 ? -9.234 -10.891 5.742 1 96.38 18 GLY B CA 1
ATOM 1629 C C . GLY B 1 18 ? -8.789 -11.688 6.953 1 96.38 18 GLY B C 1
ATOM 1630 O O . GLY B 1 18 ? -7.719 -12.305 6.938 1 96.38 18 GLY B O 1
ATOM 1631 N N . GLN B 1 19 ? -9.57 -11.578 8 1 94.56 19 GLN B N 1
ATOM 1632 C CA . GLN B 1 19 ? -9.219 -12.188 9.281 1 94.56 19 GLN B CA 1
ATOM 1633 C C . GLN B 1 19 ? -9.344 -13.711 9.219 1 94.56 19 GLN B C 1
ATOM 1635 O O . GLN B 1 19 ? -8.656 -14.422 9.945 1 94.56 19 GLN B O 1
ATOM 1640 N N . THR B 1 20 ? -10.297 -14.172 8.406 1 92.69 20 THR B N 1
ATOM 1641 C CA . THR B 1 20 ? -10.484 -15.617 8.266 1 92.69 20 THR B CA 1
ATOM 1642 C C . THR B 1 20 ? -9.812 -16.125 6.992 1 92.69 20 THR B C 1
ATOM 1644 O O . THR B 1 20 ? -9.672 -15.383 6.016 1 92.69 20 THR B O 1
ATOM 1647 N N . ASN B 1 21 ? -9.461 -17.359 7.016 1 87.31 21 ASN B N 1
ATOM 1648 C CA . ASN B 1 21 ? -8.797 -17.938 5.852 1 87.31 21 ASN B CA 1
ATOM 1649 C C . ASN B 1 21 ? -9.664 -17.812 4.602 1 87.31 21 ASN B C 1
ATOM 1651 O O . ASN B 1 21 ? -10.859 -18.109 4.637 1 87.31 21 ASN B O 1
ATOM 1655 N N . TRP B 1 22 ? -9.039 -17.266 3.598 1 87.81 22 TRP B N 1
ATOM 1656 C CA . TRP B 1 22 ? -9.625 -17.188 2.262 1 87.81 22 TRP B CA 1
ATOM 1657 C C . TRP B 1 22 ? -10.727 -16.141 2.209 1 87.81 22 TRP B C 1
ATOM 1659 O O . TRP B 1 22 ? -11.586 -16.188 1.322 1 87.81 22 TRP B O 1
ATOM 1669 N N . ASP B 1 23 ? -10.758 -15.336 3.213 1 93.81 23 ASP B N 1
ATOM 1670 C CA . ASP B 1 23 ? -11.594 -14.148 3.08 1 93.81 23 ASP B CA 1
ATOM 1671 C C . ASP B 1 23 ? -10.992 -13.156 2.096 1 93.81 23 ASP B C 1
ATOM 1673 O O . ASP B 1 23 ? -10.109 -12.375 2.459 1 93.81 23 ASP B O 1
ATOM 1677 N N . LEU B 1 24 ? -11.492 -13.164 0.875 1 94.94 24 LEU B N 1
ATOM 1678 C CA . LEU B 1 24 ? -11 -12.328 -0.214 1 94.94 24 LEU B CA 1
ATOM 1679 C C . LEU B 1 24 ? -12.102 -11.406 -0.729 1 94.94 24 LEU B C 1
ATOM 1681 O O . LEU B 1 24 ? -12.109 -11.047 -1.907 1 94.94 24 LEU B O 1
ATOM 1685 N N . SER B 1 25 ? -13.023 -11.062 0.064 1 95.5 25 SER B N 1
ATOM 1686 C CA . SER B 1 25 ? -14.219 -10.344 -0.351 1 95.5 25 SER B CA 1
ATOM 1687 C C . SER B 1 25 ? -13.867 -9.031 -1.037 1 95.5 25 SER B C 1
ATOM 1689 O O . SER B 1 25 ? -14.531 -8.625 -1.99 1 95.5 25 SER B O 1
ATOM 1691 N N . PHE B 1 26 ? -12.836 -8.406 -0.608 1 97.56 26 PHE B N 1
ATOM 1692 C CA . PHE B 1 26 ? -12.492 -7.102 -1.163 1 97.56 26 PHE B CA 1
ATOM 1693 C C . PHE B 1 26 ? -11.992 -7.238 -2.596 1 97.56 26 PHE B C 1
ATOM 1695 O O . PHE B 1 26 ? -11.883 -6.246 -3.318 1 97.56 26 PHE B O 1
ATOM 1702 N N . HIS B 1 27 ? -11.609 -8.477 -3.092 1 97 27 HIS B N 1
ATOM 1703 C CA . HIS B 1 27 ? -11.297 -8.68 -4.5 1 97 27 HIS B CA 1
ATOM 1704 C C . HIS B 1 27 ? -12.461 -8.25 -5.391 1 97 27 HIS B C 1
ATOM 1706 O O . HIS B 1 27 ? -12.25 -7.781 -6.512 1 97 27 HIS B O 1
ATOM 1712 N N . GLY B 1 28 ? -13.672 -8.477 -4.875 1 96.44 28 GLY B N 1
ATOM 1713 C CA . GLY B 1 28 ? -14.859 -8.102 -5.625 1 96.44 28 GLY B CA 1
ATOM 1714 C C . GLY B 1 28 ? -14.93 -6.617 -5.926 1 96.44 28 GLY B C 1
ATOM 1715 O O . GLY B 1 28 ? -15.609 -6.203 -6.871 1 96.44 28 GLY B O 1
ATOM 1716 N N . LEU B 1 29 ? -14.258 -5.785 -5.199 1 97.75 29 LEU B N 1
ATOM 1717 C CA . LEU B 1 29 ? -14.258 -4.34 -5.395 1 97.75 29 LEU B CA 1
ATOM 1718 C C . LEU B 1 29 ? -13.5 -3.961 -6.664 1 97.75 29 LEU B C 1
ATOM 1720 O O . LEU B 1 29 ? -13.711 -2.881 -7.219 1 97.75 29 LEU B O 1
ATOM 1724 N N . VAL B 1 30 ? -12.586 -4.898 -7.102 1 98.38 30 VAL B N 1
ATOM 1725 C CA . VAL B 1 30 ? -11.719 -4.477 -8.195 1 98.38 30 VAL B CA 1
ATOM 1726 C C . VAL B 1 30 ? -11.852 -5.449 -9.367 1 98.38 30 VAL B C 1
ATOM 1728 O O . VAL B 1 30 ? -11.352 -5.188 -10.461 1 98.38 30 VAL B O 1
ATOM 1731 N N . TRP B 1 31 ? -12.531 -6.535 -9.156 1 95.94 31 TRP B N 1
ATOM 1732 C CA . TRP B 1 31 ? -12.719 -7.484 -10.25 1 95.94 31 TRP B CA 1
ATOM 1733 C C . TRP B 1 31 ? -13.664 -6.922 -11.305 1 95.94 31 TRP B C 1
ATOM 1735 O O . TRP B 1 31 ? -14.719 -6.383 -10.977 1 95.94 31 TRP B O 1
ATOM 1745 N N . GLY B 1 32 ? -13.305 -6.965 -12.523 1 95.06 32 GLY B N 1
ATOM 1746 C CA . GLY B 1 32 ? -14.031 -6.539 -13.711 1 95.06 32 GLY B CA 1
ATOM 1747 C C . GLY B 1 32 ? -13.352 -6.941 -15.008 1 95.06 32 GLY B C 1
ATOM 1748 O O . GLY B 1 32 ? -12.484 -7.812 -15.016 1 95.06 32 GLY B O 1
ATOM 1749 N N . LYS B 1 33 ? -13.773 -6.367 -16.062 1 96 33 LYS B N 1
ATOM 1750 C CA . LYS B 1 33 ? -13.297 -6.742 -17.391 1 96 33 LYS B CA 1
ATOM 1751 C C . LYS B 1 33 ? -11.789 -6.543 -17.516 1 96 33 LYS B C 1
ATOM 1753 O O . LYS B 1 33 ? -11.086 -7.398 -18.062 1 96 33 LYS B O 1
ATOM 1758 N N . GLU B 1 34 ? -11.273 -5.461 -16.984 1 97.75 34 GLU B N 1
ATOM 1759 C CA . GLU B 1 34 ? -9.852 -5.145 -17.125 1 97.75 34 GLU B CA 1
ATOM 1760 C C . GLU B 1 34 ? -8.992 -6.176 -16.391 1 97.75 34 GLU B C 1
ATOM 1762 O O . GLU B 1 34 ? -8 -6.664 -16.938 1 97.75 34 GLU B O 1
ATOM 1767 N N . LEU B 1 35 ? -9.359 -6.551 -15.172 1 96.31 35 LEU B N 1
ATOM 1768 C CA . LEU B 1 35 ? -8.57 -7.516 -14.422 1 96.31 35 LEU B CA 1
ATOM 1769 C C . LEU B 1 35 ? -8.758 -8.922 -14.977 1 96.31 35 LEU B C 1
ATOM 1771 O O . LEU B 1 35 ? -7.836 -9.734 -14.938 1 96.31 35 LEU B O 1
ATOM 1775 N N . GLU B 1 36 ? -9.93 -9.203 -15.445 1 95.12 36 GLU B N 1
ATOM 1776 C CA . GLU B 1 36 ? -10.125 -10.484 -16.109 1 95.12 36 GLU B CA 1
ATOM 1777 C C . GLU B 1 36 ? -9.188 -10.633 -17.312 1 95.12 36 GLU B C 1
ATOM 1779 O O . GLU B 1 36 ? -8.531 -11.656 -17.469 1 95.12 36 GLU B O 1
ATOM 1784 N N . GLU B 1 37 ? -9.164 -9.609 -18.156 1 96.31 37 GLU B N 1
ATOM 1785 C CA . GLU B 1 37 ? -8.273 -9.617 -19.312 1 96.31 37 GLU B CA 1
ATOM 1786 C C . GLU B 1 37 ? -6.809 -9.719 -18.875 1 96.31 37 GLU B C 1
ATOM 1788 O O . GLU B 1 37 ? -6.027 -10.445 -19.484 1 96.31 37 GLU B O 1
ATOM 1793 N N . PHE B 1 38 ? -6.512 -8.953 -17.891 1 97.12 38 PHE B N 1
ATOM 1794 C CA . PHE B 1 38 ? -5.16 -8.984 -17.328 1 97.12 38 PHE B CA 1
ATOM 1795 C C . PHE B 1 38 ? -4.812 -10.383 -16.844 1 97.12 38 PHE B C 1
ATOM 1797 O O . PHE B 1 38 ? -3.719 -10.891 -17.109 1 97.12 38 PHE B O 1
ATOM 1804 N N . SER B 1 39 ? -5.691 -11.031 -16.078 1 95.31 39 SER B N 1
ATOM 1805 C CA . SER B 1 39 ? -5.5 -12.383 -15.57 1 95.31 39 SER B CA 1
ATOM 1806 C C . SER B 1 39 ? -5.309 -13.383 -16.703 1 95.31 39 SER B C 1
ATOM 1808 O O . SER B 1 39 ? -4.426 -14.242 -16.641 1 95.31 39 SER B O 1
ATOM 1810 N N . LEU B 1 40 ? -6.094 -13.258 -17.734 1 96.56 40 LEU B N 1
ATOM 1811 C CA . LEU B 1 40 ? -5.996 -14.172 -18.859 1 96.56 40 LEU B CA 1
ATOM 1812 C C . LEU B 1 40 ? -4.648 -14.023 -19.562 1 96.56 40 LEU B C 1
ATOM 1814 O O . LEU B 1 40 ? -4.023 -15.023 -19.922 1 96.56 40 LEU B O 1
ATOM 1818 N N . ARG B 1 41 ? -4.223 -12.812 -19.719 1 96.94 41 ARG B N 1
ATOM 1819 C CA . ARG B 1 41 ? -2.91 -12.586 -20.312 1 96.94 41 ARG B CA 1
ATOM 1820 C C . ARG B 1 41 ? -1.812 -13.234 -19.484 1 96.94 41 ARG B C 1
ATOM 1822 O O . ARG B 1 41 ? -0.908 -13.875 -20.031 1 96.94 41 ARG B O 1
ATOM 1829 N N . GLN B 1 42 ? -1.907 -13.109 -18.172 1 97.25 42 GLN B N 1
ATOM 1830 C CA . GLN B 1 42 ? -0.928 -13.719 -17.266 1 97.25 42 GLN B CA 1
ATOM 1831 C C . GLN B 1 42 ? -0.954 -15.242 -17.375 1 97.25 42 GLN B C 1
ATOM 1833 O O . GLN B 1 42 ? 0.096 -15.883 -17.438 1 97.25 42 GLN B O 1
ATOM 1838 N N . LEU B 1 43 ? -2.121 -15.773 -17.359 1 97.12 43 LEU B N 1
ATOM 1839 C CA . LEU B 1 43 ? -2.271 -17.219 -17.344 1 97.12 43 LEU B CA 1
ATOM 1840 C C . LEU B 1 43 ? -1.779 -17.844 -18.641 1 97.12 43 LEU B C 1
ATOM 1842 O O . LEU B 1 43 ? -1.244 -18.953 -18.656 1 97.12 43 LEU B O 1
ATOM 1846 N N . LYS B 1 44 ? -1.888 -17.109 -19.75 1 96.56 44 LYS B N 1
ATOM 1847 C CA . LYS B 1 44 ? -1.423 -17.594 -21.047 1 96.56 44 LYS B CA 1
ATOM 1848 C C . LYS B 1 44 ? 0.096 -17.734 -21.078 1 96.56 44 LYS B C 1
ATOM 1850 O O . LYS B 1 44 ? 0.635 -18.594 -21.781 1 96.56 44 LYS B O 1
ATOM 1855 N N . SER B 1 45 ? 0.706 -16.984 -20.297 1 96.88 45 SER B N 1
ATOM 1856 C CA . SER B 1 45 ? 2.164 -17.031 -20.266 1 96.88 45 SER B CA 1
ATOM 1857 C C . SER B 1 45 ? 2.668 -17.953 -19.156 1 96.88 45 SER B C 1
ATOM 1859 O O . SER B 1 45 ? 3.871 -18.188 -19.031 1 96.88 45 SER B O 1
ATOM 1861 N N . ALA B 1 46 ? 1.854 -18.562 -18.359 1 97.88 46 ALA B N 1
ATOM 1862 C CA . ALA B 1 46 ? 2.242 -19.266 -17.141 1 97.88 46 ALA B CA 1
ATOM 1863 C C . ALA B 1 46 ? 2.664 -20.703 -17.453 1 97.88 46 ALA B C 1
ATOM 1865 O O . ALA B 1 46 ? 1.89 -21.469 -18.016 1 97.88 46 ALA B O 1
ATOM 1866 N N . ASP B 1 47 ? 3.846 -20.984 -17.047 1 97.62 47 ASP B N 1
ATOM 1867 C CA . ASP B 1 47 ? 4.281 -22.391 -17.031 1 97.62 47 ASP B CA 1
ATOM 1868 C C . ASP B 1 47 ? 3.904 -23.062 -15.719 1 97.62 47 ASP B C 1
ATOM 1870 O O . ASP B 1 47 ? 3.594 -24.25 -15.695 1 97.62 47 ASP B O 1
ATOM 1874 N N . TYR B 1 48 ? 3.973 -22.25 -14.586 1 98.25 48 TYR B N 1
ATOM 1875 C CA . TYR B 1 48 ? 3.654 -22.781 -13.266 1 98.25 48 TYR B CA 1
ATOM 1876 C C . TYR B 1 48 ? 2.904 -21.75 -12.43 1 98.25 48 TYR B C 1
ATOM 1878 O O . TYR B 1 48 ? 3.146 -20.547 -12.555 1 98.25 48 TYR B O 1
ATOM 1886 N N . LEU B 1 49 ? 2.02 -22.266 -11.664 1 98.75 49 LEU B N 1
ATOM 1887 C CA . LEU B 1 49 ? 1.496 -21.547 -10.516 1 98.75 49 LEU B CA 1
ATOM 1888 C C . LEU B 1 49 ? 2.146 -22.031 -9.227 1 98.75 49 LEU B C 1
ATOM 1890 O O . LEU B 1 49 ? 2.266 -23.234 -9 1 98.75 49 LEU B O 1
ATOM 1894 N N . VAL B 1 50 ? 2.586 -21.156 -8.422 1 98.88 50 VAL B N 1
ATOM 1895 C CA . VAL B 1 50 ? 3.369 -21.5 -7.234 1 98.88 50 VAL B CA 1
ATOM 1896 C C . VAL B 1 50 ? 2.635 -21.031 -5.98 1 98.88 50 VAL B C 1
ATOM 1898 O O . VAL B 1 50 ? 2.295 -19.844 -5.859 1 98.88 50 VAL B O 1
ATOM 1901 N N . PHE B 1 51 ? 2.414 -21.969 -5.051 1 98.5 51 PHE B N 1
ATOM 1902 C CA . PHE B 1 51 ? 1.618 -21.656 -3.867 1 98.5 51 PHE B CA 1
ATOM 1903 C C . PHE B 1 51 ? 2.324 -22.125 -2.602 1 98.5 51 PHE B C 1
ATOM 1905 O O . PHE B 1 51 ? 2.969 -23.172 -2.6 1 98.5 51 PHE B O 1
ATOM 1912 N N . GLY B 1 52 ? 2.164 -21.312 -1.534 1 97.38 52 GLY B N 1
ATOM 1913 C CA . GLY B 1 52 ? 2.311 -21.906 -0.215 1 97.38 52 GLY B CA 1
ATOM 1914 C C . GLY B 1 52 ? 1.155 -22.812 0.165 1 97.38 52 GLY B C 1
ATOM 1915 O O . GLY B 1 52 ? 0.113 -22.812 -0.494 1 97.38 52 GLY B O 1
ATOM 1916 N N . ALA B 1 53 ? 1.257 -23.484 1.301 1 95.56 53 ALA B N 1
ATOM 1917 C CA . ALA B 1 53 ? 0.324 -24.547 1.669 1 95.56 53 ALA B CA 1
ATOM 1918 C C . ALA B 1 53 ? -1.084 -24 1.873 1 95.56 53 ALA B C 1
ATOM 1920 O O . ALA B 1 53 ? -2.055 -24.547 1.342 1 95.56 53 ALA B O 1
ATOM 1921 N N . THR B 1 54 ? -1.225 -22.953 2.611 1 94 54 THR B N 1
ATOM 1922 C CA . THR B 1 54 ? -2.533 -22.391 2.939 1 94 54 THR B CA 1
ATOM 1923 C C . THR B 1 54 ? -3.217 -21.844 1.688 1 94 54 THR B C 1
ATOM 1925 O O . THR B 1 54 ? -4.398 -22.109 1.456 1 94 54 THR B O 1
ATOM 1928 N N . THR B 1 55 ? -2.453 -21.094 0.893 1 95.56 55 THR B N 1
ATOM 1929 C CA . THR B 1 55 ? -3.004 -20.562 -0.35 1 95.56 55 THR B CA 1
ATOM 1930 C C . THR B 1 55 ? -3.391 -21.703 -1.298 1 95.56 55 THR B C 1
ATOM 1932 O O . THR B 1 55 ? -4.449 -21.656 -1.926 1 95.56 55 THR B O 1
ATOM 1935 N N . TYR B 1 56 ? -2.604 -22.734 -1.39 1 96.56 56 TYR B N 1
ATOM 1936 C CA . TYR B 1 56 ? -2.889 -23.875 -2.24 1 96.56 56 TYR B CA 1
ATOM 1937 C C . TYR B 1 56 ? -4.242 -24.484 -1.896 1 96.56 56 TYR B C 1
ATOM 1939 O O . TYR B 1 56 ? -5.066 -24.719 -2.783 1 96.56 56 TYR B O 1
ATOM 1947 N N . LYS B 1 57 ? -4.434 -24.75 -0.594 1 95 57 LYS B N 1
ATOM 1948 C CA . LYS B 1 57 ? -5.672 -25.391 -0.16 1 95 57 LYS B CA 1
ATOM 1949 C C . LYS B 1 57 ? -6.887 -24.562 -0.542 1 95 57 LYS B C 1
ATOM 1951 O O . LYS B 1 57 ? -7.871 -25.078 -1.073 1 95 57 LYS B O 1
ATOM 1956 N N . GLY B 1 58 ? -6.781 -23.281 -0.296 1 93.94 58 GLY B N 1
ATOM 1957 C CA . GLY B 1 58 ? -7.883 -22.391 -0.654 1 93.94 58 GLY B CA 1
ATOM 1958 C C . GLY B 1 58 ? -8.141 -22.328 -2.148 1 93.94 58 GLY B C 1
ATOM 1959 O O . GLY B 1 58 ? -9.289 -22.406 -2.59 1 93.94 58 GLY B O 1
ATOM 1960 N N . MET B 1 59 ? -7.07 -22.25 -2.932 1 95.81 59 MET B N 1
ATOM 1961 C CA . MET B 1 59 ? -7.18 -22.219 -4.387 1 95.81 59 MET B CA 1
ATOM 1962 C C . MET B 1 59 ? -7.777 -23.516 -4.926 1 95.81 59 MET B C 1
ATOM 1964 O O . MET B 1 59 ? -8.656 -23.484 -5.789 1 95.81 59 MET B O 1
ATOM 1968 N N . ALA B 1 60 ? -7.328 -24.562 -4.398 1 95.81 60 ALA B N 1
ATOM 1969 C CA . ALA B 1 60 ? -7.801 -25.875 -4.84 1 95.81 60 ALA B CA 1
ATOM 1970 C C . ALA B 1 60 ? -9.305 -26 -4.637 1 95.81 60 ALA B C 1
ATOM 1972 O O . ALA B 1 60 ? -10.031 -26.422 -5.543 1 95.81 60 ALA B O 1
ATOM 1973 N N . VAL B 1 61 ? -9.727 -25.609 -3.471 1 94 61 VAL B N 1
ATOM 1974 C CA . VAL B 1 61 ? -11.148 -25.703 -3.146 1 94 61 VAL B CA 1
ATOM 1975 C C . VAL B 1 61 ? -11.961 -24.844 -4.105 1 94 61 VAL B C 1
ATOM 1977 O O . VAL B 1 61 ? -12.984 -25.281 -4.637 1 94 61 VAL B O 1
ATOM 1980 N N . TYR B 1 62 ? -11.523 -23.672 -4.414 1 92.94 62 TYR B N 1
ATOM 1981 C CA . TYR B 1 62 ? -12.273 -22.719 -5.223 1 92.94 62 TYR B CA 1
ATOM 1982 C C . TYR B 1 62 ? -12.266 -23.125 -6.691 1 92.94 62 TYR B C 1
ATOM 1984 O O . TYR B 1 62 ? -13.32 -23.266 -7.312 1 92.94 62 TYR B O 1
ATOM 1992 N N . TRP B 1 63 ? -11.141 -23.406 -7.184 1 94.62 63 TRP B N 1
ATOM 1993 C CA . TRP B 1 63 ? -11.008 -23.516 -8.633 1 94.62 63 TRP B CA 1
ATOM 1994 C C . TRP B 1 63 ? -11.469 -24.891 -9.117 1 94.62 63 TRP B C 1
ATOM 1996 O O . TRP B 1 63 ? -11.938 -25.016 -10.25 1 94.62 63 TRP B O 1
ATOM 2006 N N . THR B 1 64 ? -11.352 -25.938 -8.32 1 94.62 64 THR B N 1
ATOM 2007 C CA . THR B 1 64 ? -11.836 -27.266 -8.727 1 94.62 64 THR B CA 1
ATOM 2008 C C . THR B 1 64 ? -13.359 -27.281 -8.773 1 94.62 64 THR B C 1
ATOM 2010 O O . THR B 1 64 ? -13.953 -28.188 -9.375 1 94.62 64 THR B O 1
ATOM 2013 N N . LYS B 1 65 ? -14.008 -26.25 -8.148 1 91.94 65 LYS B N 1
ATOM 2014 C CA . LYS B 1 65 ? -15.461 -26.141 -8.117 1 91.94 65 LYS B CA 1
ATOM 2015 C C . LYS B 1 65 ? -15.922 -24.812 -8.734 1 91.94 65 LYS B C 1
ATOM 2017 O O . LYS B 1 65 ? -17 -24.312 -8.398 1 91.94 65 LYS B O 1
ATOM 2022 N N . ALA B 1 66 ? -15.031 -24.281 -9.531 1 88.19 66 ALA B N 1
ATOM 2023 C CA . ALA B 1 66 ? -15.289 -22.938 -10.039 1 88.19 66 ALA B CA 1
ATOM 2024 C C . ALA B 1 66 ? -16.609 -22.875 -10.797 1 88.19 66 ALA B C 1
ATOM 2026 O O . ALA B 1 66 ? -16.938 -23.781 -11.562 1 88.19 66 ALA B O 1
ATOM 2027 N N . PRO B 1 67 ? -17.297 -21.828 -10.531 1 84.75 67 PRO B N 1
ATOM 2028 C CA . PRO B 1 67 ? -18.547 -21.672 -11.297 1 84.75 67 PRO B CA 1
ATOM 2029 C C . PRO B 1 67 ? -18.281 -21.5 -12.797 1 84.75 67 PRO B C 1
ATOM 2031 O O . PRO B 1 67 ? -17.172 -21.188 -13.211 1 84.75 67 PRO B O 1
ATOM 2034 N N . GLU B 1 68 ? -19.344 -21.734 -13.594 1 79.31 68 GLU B N 1
ATOM 2035 C CA . GLU B 1 68 ? -19.25 -21.672 -15.047 1 79.31 68 GLU B CA 1
ATOM 2036 C C . GLU B 1 68 ? -18.812 -20.297 -15.523 1 79.31 68 GLU B C 1
ATOM 2038 O O . GLU B 1 68 ? -18.125 -20.172 -16.531 1 79.31 68 GLU B O 1
ATOM 2043 N N . ASP B 1 69 ? -19.125 -19.344 -14.773 1 80.12 69 ASP B N 1
ATOM 2044 C CA . ASP B 1 69 ? -18.875 -17.984 -15.211 1 80.12 69 ASP B CA 1
ATOM 2045 C C . ASP B 1 69 ? -17.391 -17.625 -15.109 1 80.12 69 ASP B C 1
ATOM 2047 O O . ASP B 1 69 ? -16.938 -16.625 -15.672 1 80.12 69 ASP B O 1
ATOM 2051 N N . GLU B 1 70 ? -16.656 -18.422 -14.477 1 83.44 70 GLU B N 1
ATOM 2052 C CA . GLU B 1 70 ? -15.219 -18.219 -14.43 1 83.44 70 GLU B CA 1
ATOM 2053 C C . GLU B 1 70 ? -14.57 -18.516 -15.781 1 83.44 70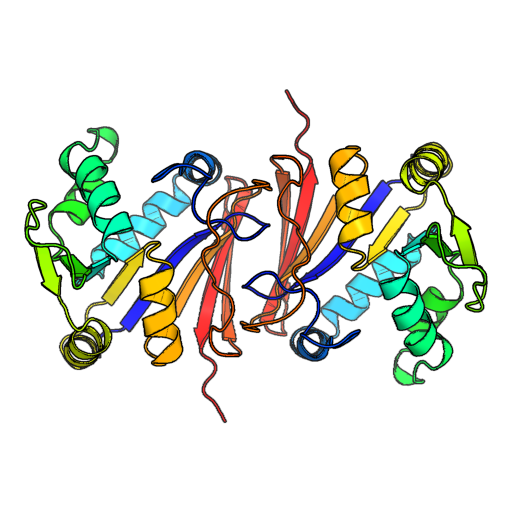 GLU B C 1
ATOM 2055 O O . GLU B 1 70 ? -13.453 -18.062 -16.047 1 83.44 70 GLU B O 1
ATOM 2060 N N . GLY B 1 71 ? -15.25 -19.25 -16.578 1 88.12 71 GLY B N 1
ATOM 2061 C CA . GLY B 1 71 ? -14.898 -19.422 -17.969 1 88.12 71 GLY B CA 1
ATOM 2062 C C . GLY B 1 71 ? -13.461 -19.859 -18.188 1 88.12 71 GLY B C 1
ATOM 2063 O O . GLY B 1 71 ? -13.008 -20.828 -17.578 1 88.12 71 GLY B O 1
ATOM 2064 N N . GLU B 1 72 ? -12.812 -19.094 -19.062 1 92 72 GLU B N 1
ATOM 2065 C CA . GLU B 1 72 ? -11.469 -19.422 -19.531 1 92 72 GLU B CA 1
ATOM 2066 C C . GLU B 1 72 ? -10.461 -19.344 -18.391 1 92 72 GLU B C 1
ATOM 2068 O O . GLU B 1 72 ? -9.5 -20.109 -18.359 1 92 72 GLU B O 1
ATOM 2073 N N . VAL B 1 73 ? -10.695 -18.5 -17.438 1 93.56 73 VAL B N 1
ATOM 2074 C CA . VAL B 1 73 ? -9.781 -18.375 -16.312 1 93.56 73 VAL B CA 1
ATOM 2075 C C . VAL B 1 73 ? -9.734 -19.688 -15.531 1 93.56 73 VAL B C 1
ATOM 2077 O O . VAL B 1 73 ? -8.648 -20.172 -15.203 1 93.56 73 VAL B O 1
ATOM 2080 N N . ALA B 1 74 ? -10.867 -20.234 -15.273 1 93.88 74 ALA B N 1
ATOM 2081 C CA . ALA B 1 74 ? -10.945 -21.5 -14.547 1 93.88 74 ALA B CA 1
ATOM 2082 C C . ALA B 1 74 ? -10.234 -22.625 -15.297 1 93.88 74 ALA B C 1
ATOM 2084 O O . ALA B 1 74 ? -9.555 -23.453 -14.688 1 93.88 74 ALA B O 1
ATOM 2085 N N . LYS B 1 75 ? -10.406 -22.641 -16.562 1 94.94 75 LYS B N 1
ATOM 2086 C CA . LYS B 1 75 ? -9.75 -23.641 -17.391 1 94.94 75 LYS B CA 1
ATOM 2087 C C . LYS B 1 75 ? -8.227 -23.562 -17.25 1 94.94 75 LYS B C 1
ATOM 2089 O O . LYS B 1 75 ? -7.566 -24.578 -17.016 1 94.94 75 LYS B O 1
ATOM 2094 N N . TYR B 1 76 ? -7.746 -22.375 -17.344 1 96.38 76 TYR B N 1
ATOM 2095 C CA . TYR B 1 76 ? -6.305 -22.188 -17.234 1 96.38 76 TYR B CA 1
ATOM 2096 C C . TYR B 1 76 ? -5.812 -22.547 -15.844 1 96.38 76 TYR B C 1
ATOM 2098 O O . TYR B 1 76 ? -4.82 -23.266 -15.688 1 96.38 76 TYR B O 1
ATOM 2106 N N . MET B 1 77 ? -6.516 -22.078 -14.812 1 96.75 77 MET B N 1
ATOM 2107 C CA . MET B 1 77 ? -6.117 -22.344 -13.43 1 96.75 77 MET B CA 1
ATOM 2108 C C . MET B 1 77 ? -6.02 -23.844 -13.172 1 96.75 77 MET B C 1
ATOM 2110 O O . MET B 1 77 ? -5.117 -24.297 -12.477 1 96.75 77 MET B O 1
ATOM 2114 N N . ASN B 1 78 ? -6.871 -24.562 -13.758 1 96.75 78 ASN B N 1
ATOM 2115 C CA . ASN B 1 78 ? -6.914 -26 -13.508 1 96.75 78 ASN B CA 1
ATOM 2116 C C . ASN B 1 78 ? -5.914 -26.75 -14.383 1 96.75 78 ASN B C 1
ATOM 2118 O O . ASN B 1 78 ? -5.402 -27.797 -13.992 1 96.75 78 ASN B O 1
ATOM 2122 N N . GLN B 1 79 ? -5.539 -26.219 -15.516 1 96.94 79 GLN B N 1
ATOM 2123 C CA . GLN B 1 79 ? -4.699 -26.922 -16.469 1 96.94 79 GLN B CA 1
ATOM 2124 C C . GLN B 1 79 ? -3.219 -26.672 -16.203 1 96.94 79 GLN B C 1
ATOM 2126 O O . GLN B 1 79 ? -2.383 -27.547 -16.391 1 96.94 79 GLN B O 1
ATOM 2131 N N . ILE B 1 80 ? -2.875 -25.531 -15.789 1 97.88 80 ILE B N 1
ATOM 2132 C CA . ILE B 1 80 ? -1.481 -25.141 -15.609 1 97.88 80 ILE B CA 1
ATOM 2133 C C . ILE B 1 80 ? -0.856 -25.953 -14.484 1 97.88 80 ILE B C 1
ATOM 2135 O O . ILE B 1 80 ? -1.476 -26.156 -13.438 1 97.88 80 ILE B O 1
ATOM 2139 N N . PRO B 1 81 ? 0.356 -26.469 -14.727 1 98.19 81 PRO B N 1
ATOM 2140 C CA . PRO B 1 81 ? 1.076 -27.125 -13.633 1 98.19 81 PRO B CA 1
ATOM 2141 C C . PRO B 1 81 ? 1.222 -26.234 -12.406 1 98.19 81 PRO B C 1
ATOM 2143 O O . PRO B 1 81 ? 1.431 -25.031 -12.531 1 98.19 81 PRO B O 1
ATOM 2146 N N . LYS B 1 82 ? 1.104 -26.922 -11.219 1 98.69 82 LYS B N 1
ATOM 2147 C CA . LYS B 1 82 ? 1.181 -26.203 -9.953 1 98.69 82 LYS B CA 1
ATOM 2148 C C . LYS B 1 82 ? 2.295 -26.75 -9.07 1 98.69 82 LYS B C 1
ATOM 2150 O O . LYS B 1 82 ? 2.559 -27.953 -9.07 1 98.69 82 LYS B O 1
ATOM 2155 N N . LEU B 1 83 ? 2.943 -25.844 -8.352 1 98.75 83 LEU B N 1
ATOM 2156 C CA . LEU B 1 83 ? 3.818 -26.203 -7.242 1 98.75 83 LEU B CA 1
ATOM 2157 C C . LEU B 1 83 ? 3.176 -25.859 -5.906 1 98.75 83 LEU B C 1
ATOM 2159 O O . LEU B 1 83 ? 2.826 -24.688 -5.664 1 98.75 83 LEU B O 1
ATOM 2163 N N . ALA B 1 84 ? 2.949 -26.859 -5.09 1 98.69 84 ALA B N 1
ATOM 2164 C CA . ALA B 1 84 ? 2.574 -26.656 -3.691 1 98.69 84 ALA B CA 1
ATOM 2165 C C . ALA B 1 84 ? 3.797 -26.734 -2.779 1 98.69 84 ALA B C 1
ATOM 2167 O O . ALA B 1 84 ? 4.277 -27.812 -2.467 1 98.69 84 ALA B O 1
ATOM 2168 N N . CYS B 1 85 ? 4.262 -25.609 -2.34 1 98.69 85 CYS B N 1
ATOM 2169 C CA . CYS B 1 85 ? 5.484 -25.531 -1.551 1 98.69 85 CYS B CA 1
ATOM 2170 C C . CYS B 1 85 ? 5.188 -25.672 -0.063 1 98.69 85 CYS B C 1
ATOM 2172 O O . CYS B 1 85 ? 4.605 -24.781 0.55 1 98.69 85 CYS B O 1
ATOM 2174 N N . SER B 1 86 ? 5.574 -26.766 0.481 1 97.69 86 SER B N 1
ATOM 2175 C CA . SER B 1 86 ? 5.234 -27.094 1.862 1 97.69 86 SER B CA 1
ATOM 2176 C C . SER B 1 86 ? 6.074 -28.25 2.375 1 97.69 86 SER B C 1
ATOM 2178 O O . SER B 1 86 ? 6.312 -29.219 1.65 1 97.69 86 SER B O 1
ATOM 2180 N N . THR B 1 87 ? 6.492 -28.094 3.594 1 95.5 87 THR B N 1
ATOM 2181 C CA . THR B 1 87 ? 7.207 -29.203 4.215 1 95.5 87 THR B CA 1
ATOM 2182 C C . THR B 1 87 ? 6.242 -30.141 4.934 1 95.5 87 THR B C 1
ATOM 2184 O O . THR B 1 87 ? 6.617 -31.25 5.336 1 95.5 87 THR B O 1
ATOM 2187 N N . THR B 1 88 ? 4.945 -29.734 5.047 1 93.94 88 THR B N 1
ATOM 2188 C CA . THR B 1 88 ? 4.016 -30.516 5.863 1 93.94 88 THR B CA 1
ATOM 2189 C C . THR B 1 88 ? 2.924 -31.141 4.996 1 93.94 88 THR B C 1
ATOM 2191 O O . THR B 1 88 ? 2.291 -32.125 5.395 1 93.94 88 THR B O 1
ATOM 2194 N N . LEU B 1 89 ? 2.648 -30.547 3.914 1 93.81 89 LEU B N 1
ATOM 2195 C CA . LEU B 1 89 ? 1.633 -31.078 3.016 1 93.81 89 LEU B CA 1
ATOM 2196 C C . LEU B 1 89 ? 2.016 -32.469 2.537 1 93.81 89 LEU B C 1
ATOM 2198 O O . LEU B 1 89 ? 3.127 -32.688 2.049 1 93.81 89 LEU B O 1
ATOM 2202 N N . LYS B 1 90 ? 1.092 -33.469 2.684 1 93.38 90 LYS B N 1
ATOM 2203 C CA . LYS B 1 90 ? 1.379 -34.844 2.332 1 93.38 90 LYS B CA 1
ATOM 2204 C C . LYS B 1 90 ? 0.757 -35.219 0.989 1 93.38 90 LYS B C 1
ATOM 2206 O O . LYS B 1 90 ? 1.292 -36.062 0.26 1 93.38 90 LYS B O 1
ATOM 2211 N N . ASN B 1 91 ? -0.357 -34.594 0.724 1 93.81 91 ASN B N 1
ATOM 2212 C CA . ASN B 1 91 ? -1.067 -34.875 -0.52 1 93.81 91 ASN B CA 1
ATOM 2213 C C . ASN B 1 91 ? -1.488 -33.594 -1.226 1 93.81 91 ASN B C 1
ATOM 2215 O O . ASN B 1 91 ? -1.669 -32.562 -0.582 1 93.81 91 ASN B O 1
ATOM 2219 N N . ALA B 1 92 ? -1.559 -33.656 -2.545 1 94.06 92 ALA B N 1
ATOM 2220 C CA . ALA B 1 92 ? -2.064 -32.594 -3.395 1 94.06 92 ALA B CA 1
ATOM 2221 C C . ALA B 1 92 ? -3.104 -33.094 -4.383 1 94.06 92 ALA B C 1
ATOM 2223 O O . ALA B 1 92 ? -2.758 -33.719 -5.383 1 94.06 92 ALA B O 1
ATOM 2224 N N . ASP B 1 93 ? -4.336 -32.781 -4.137 1 92.88 93 ASP B N 1
ATOM 2225 C CA . ASP B 1 93 ? -5.414 -33.438 -4.887 1 92.88 93 ASP B CA 1
ATOM 2226 C C . ASP B 1 93 ? -5.816 -32.594 -6.094 1 92.88 93 ASP B C 1
ATOM 2228 O O . ASP B 1 93 ? -6.516 -33.062 -6.988 1 92.88 93 ASP B O 1
ATOM 2232 N N . TRP B 1 94 ? -5.355 -31.281 -6.129 1 97.12 94 TRP B N 1
ATOM 2233 C CA . TRP B 1 94 ? -5.613 -30.469 -7.312 1 97.12 94 TRP B CA 1
ATOM 2234 C C . TRP B 1 94 ? -4.801 -30.969 -8.5 1 97.12 94 TRP B C 1
ATOM 2236 O O . TRP B 1 94 ? -3.588 -31.156 -8.398 1 97.12 94 TRP B O 1
ATOM 2246 N N . ASN B 1 95 ? -5.43 -31.312 -9.602 1 96.06 95 ASN B N 1
ATOM 2247 C CA . ASN B 1 95 ? -4.734 -31.875 -10.758 1 96.06 95 ASN B CA 1
ATOM 2248 C C . ASN B 1 95 ? -3.484 -31.078 -11.109 1 96.06 95 ASN B C 1
ATOM 2250 O O . ASN B 1 95 ? -3.432 -29.859 -10.875 1 96.06 95 ASN B O 1
ATOM 2254 N N . ASN B 1 96 ? -2.373 -31.797 -11.656 1 98 96 ASN B N 1
ATOM 2255 C CA . ASN B 1 96 ? -1.127 -31.219 -12.141 1 98 96 ASN B CA 1
ATOM 2256 C C . ASN B 1 96 ? -0.365 -30.516 -11.023 1 98 96 ASN B C 1
ATOM 2258 O O . ASN B 1 96 ? 0.245 -29.469 -11.242 1 98 96 ASN B O 1
ATOM 2262 N N . THR B 1 97 ? -0.455 -31.062 -9.766 1 98.56 97 THR B N 1
ATOM 2263 C CA . THR B 1 97 ? 0.226 -30.422 -8.641 1 98.56 97 THR B CA 1
ATOM 2264 C C . THR B 1 97 ? 1.425 -31.266 -8.195 1 98.56 97 THR B C 1
ATOM 2266 O O . THR B 1 97 ? 1.319 -32.469 -8.047 1 98.56 97 THR B O 1
ATOM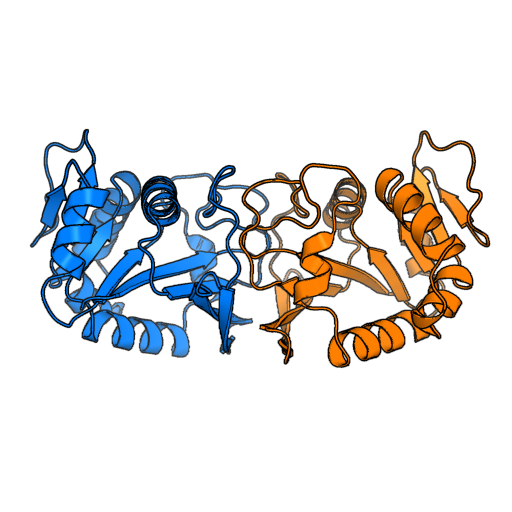 2269 N N . THR B 1 98 ? 2.549 -30.656 -8.062 1 98.25 98 THR B N 1
ATOM 2270 C CA . THR B 1 98 ? 3.74 -31.234 -7.457 1 98.25 98 THR B CA 1
ATOM 2271 C C . THR B 1 98 ? 4.016 -30.609 -6.094 1 98.25 98 THR B C 1
ATOM 2273 O O . THR B 1 98 ? 4.035 -29.391 -5.961 1 98.25 98 THR B O 1
ATOM 2276 N N . ILE B 1 99 ? 4.199 -31.391 -5.062 1 98.56 99 ILE B N 1
ATOM 2277 C CA . ILE B 1 99 ? 4.605 -30.906 -3.754 1 98.56 99 ILE B CA 1
ATOM 2278 C C . ILE B 1 99 ? 6.113 -30.672 -3.736 1 98.56 99 ILE B C 1
ATOM 2280 O O . ILE B 1 99 ? 6.891 -31.531 -4.164 1 98.56 99 ILE B O 1
ATOM 2284 N N . VAL B 1 100 ? 6.484 -29.516 -3.277 1 98.38 100 VAL B N 1
ATOM 2285 C CA . VAL B 1 100 ? 7.887 -29.125 -3.24 1 98.38 100 VAL B CA 1
ATOM 2286 C C . VAL B 1 100 ? 8.289 -28.797 -1.807 1 98.38 100 VAL B C 1
ATOM 2288 O O . VAL B 1 100 ? 7.66 -27.953 -1.157 1 98.38 100 VAL B O 1
ATOM 2291 N N . LYS B 1 101 ? 9.352 -29.359 -1.296 1 97.62 101 LYS B N 1
ATOM 2292 C CA . LYS B 1 101 ? 9.812 -29.109 0.068 1 97.62 101 LYS B CA 1
ATOM 2293 C C . LYS B 1 101 ? 10.812 -27.953 0.108 1 97.62 101 LYS B C 1
ATOM 2295 O O . LYS B 1 101 ? 10.773 -27.125 1.01 1 97.62 101 LYS B O 1
ATOM 2300 N N . ASP B 1 102 ? 11.68 -27.938 -0.899 1 98.38 102 ASP B N 1
ATOM 2301 C CA . ASP B 1 102 ? 12.641 -26.844 -1.037 1 98.38 102 ASP B CA 1
ATOM 2302 C C . ASP B 1 102 ? 12.211 -25.875 -2.129 1 98.38 102 ASP B C 1
ATOM 2304 O O . ASP B 1 102 ? 12.695 -25.938 -3.262 1 98.38 102 ASP B O 1
ATOM 2308 N N . ALA B 1 103 ? 11.367 -24.969 -1.754 1 98.69 103 ALA B N 1
ATOM 2309 C CA . ALA B 1 103 ? 10.758 -24.047 -2.709 1 98.69 103 ALA B CA 1
ATOM 2310 C C . ALA B 1 103 ? 11.812 -23.203 -3.408 1 98.69 103 ALA B C 1
ATOM 2312 O O . ALA B 1 103 ? 11.789 -23.062 -4.633 1 98.69 103 ALA B O 1
ATOM 2313 N N . VAL B 1 104 ? 12.711 -22.578 -2.654 1 98.75 104 VAL B N 1
ATOM 2314 C CA . VAL B 1 104 ? 13.734 -21.688 -3.199 1 98.75 104 VAL B CA 1
ATOM 2315 C C . VAL B 1 104 ? 14.617 -22.453 -4.184 1 98.75 104 VAL B C 1
ATOM 2317 O O . VAL B 1 104 ? 14.883 -21.969 -5.289 1 98.75 104 VAL B O 1
ATOM 2320 N N . GLY B 1 105 ? 15.047 -23.641 -3.732 1 98.5 105 GLY B N 1
ATOM 2321 C CA . GLY B 1 105 ? 15.859 -24.453 -4.625 1 98.5 105 GLY B CA 1
ATOM 2322 C C . GLY B 1 105 ? 15.133 -24.844 -5.902 1 98.5 105 GLY B C 1
ATOM 2323 O O . GLY B 1 105 ? 15.688 -24.719 -6.996 1 98.5 105 GLY B O 1
ATOM 2324 N N . GLU B 1 106 ? 13.938 -25.328 -5.793 1 98.38 106 GLU B N 1
ATOM 2325 C CA . GLU B 1 106 ? 13.172 -25.797 -6.945 1 98.38 106 GLU B CA 1
ATOM 2326 C C . GLU B 1 106 ? 12.867 -24.656 -7.91 1 98.38 106 GLU B C 1
ATOM 2328 O O . GLU B 1 106 ? 13.055 -24.781 -9.125 1 98.38 106 GLU B O 1
ATOM 2333 N N . VAL B 1 107 ? 12.422 -23.516 -7.422 1 98.44 107 VAL B N 1
ATOM 2334 C CA . VAL B 1 107 ? 12.07 -22.375 -8.273 1 98.44 107 VAL B CA 1
ATOM 2335 C C . VAL B 1 107 ? 13.328 -21.812 -8.93 1 98.44 107 VAL B C 1
ATOM 2337 O O . VAL B 1 107 ? 13.305 -21.422 -10.094 1 98.44 107 VAL B O 1
ATOM 2340 N N . SER B 1 108 ? 14.43 -21.781 -8.211 1 98.12 108 SER B N 1
ATOM 2341 C CA . SER B 1 108 ? 15.695 -21.359 -8.805 1 98.12 108 SER B CA 1
ATOM 2342 C C . SER B 1 108 ? 16.062 -22.219 -10.008 1 98.12 108 SER B C 1
ATOM 2344 O O . SER B 1 108 ? 16.484 -21.703 -11.047 1 98.12 108 SER B O 1
ATOM 2346 N N . LYS B 1 109 ? 15.914 -23.469 -9.836 1 97.12 109 LYS B N 1
ATOM 2347 C CA . LYS B 1 109 ? 16.203 -24.406 -10.914 1 97.12 109 LYS B CA 1
ATOM 2348 C C . LYS B 1 109 ? 15.258 -24.188 -12.102 1 97.12 109 LYS B C 1
ATOM 2350 O O . LYS B 1 109 ? 15.711 -24.094 -13.242 1 97.12 109 LYS B O 1
ATOM 2355 N N . LEU B 1 110 ? 13.992 -24.062 -11.82 1 97.44 110 LEU B N 1
ATOM 2356 C CA . LEU B 1 110 ? 13 -23.906 -12.875 1 97.44 110 LEU B CA 1
ATOM 2357 C C . LEU B 1 110 ? 13.242 -22.609 -13.656 1 97.44 110 LEU B C 1
ATOM 2359 O O . LEU B 1 110 ? 12.984 -22.562 -14.859 1 97.44 110 LEU B O 1
ATOM 2363 N N . LYS B 1 111 ? 13.617 -21.562 -12.945 1 96.94 111 LYS B N 1
ATOM 2364 C CA . LYS B 1 111 ? 13.898 -20.281 -13.602 1 96.94 111 LYS B CA 1
ATOM 2365 C C . LYS B 1 111 ? 14.984 -20.438 -14.664 1 96.94 111 LYS B C 1
ATOM 2367 O O . LYS B 1 111 ? 14.977 -19.734 -15.68 1 96.94 111 LYS B O 1
ATOM 2372 N N . GLN B 1 112 ? 15.867 -21.328 -14.469 1 94.56 112 GLN B N 1
ATOM 2373 C CA . GLN B 1 112 ? 16.969 -21.531 -15.406 1 94.56 112 GLN B CA 1
ATOM 2374 C C . GLN B 1 112 ? 16.531 -22.391 -16.594 1 94.56 112 GLN B C 1
ATOM 2376 O O . GLN B 1 112 ? 17.234 -22.484 -17.594 1 94.56 112 GLN B O 1
ATOM 2381 N N . GLU B 1 113 ? 15.289 -22.859 -16.391 1 88.81 113 GLU B N 1
ATOM 2382 C CA . GLU B 1 113 ? 14.766 -23.766 -17.406 1 88.81 113 GLU B CA 1
ATOM 2383 C C . GLU B 1 113 ? 13.539 -23.172 -18.094 1 88.81 113 GLU B C 1
ATOM 2385 O O . GLU B 1 113 ? 12.641 -22.641 -17.438 1 88.81 113 GLU B O 1
ATOM 2390 N N . GLY B 1 114 ? 13.492 -23.094 -19.391 1 85.19 114 GLY B N 1
ATOM 2391 C CA . GLY B 1 114 ? 12.266 -22.75 -20.094 1 85.19 114 GLY B CA 1
ATOM 2392 C C . GLY B 1 114 ? 12.117 -21.25 -20.328 1 85.19 114 GLY B C 1
ATOM 2393 O O . GLY B 1 114 ? 13.055 -20.484 -20.109 1 85.19 114 GLY B O 1
ATOM 2394 N N . ASN B 1 115 ? 10.836 -20.953 -20.922 1 88.19 115 ASN B N 1
ATOM 2395 C CA . ASN B 1 115 ? 10.688 -19.562 -21.344 1 88.19 115 ASN B CA 1
ATOM 2396 C C . ASN B 1 115 ? 9.391 -18.953 -20.828 1 88.19 115 ASN B C 1
ATOM 2398 O O . ASN B 1 115 ? 9.164 -17.75 -20.953 1 88.19 115 ASN B O 1
ATOM 2402 N N . GLY B 1 116 ? 8.531 -19.75 -20.172 1 94 116 GLY B N 1
ATOM 2403 C CA . GLY B 1 116 ? 7.309 -19.188 -19.625 1 94 116 GLY B CA 1
ATOM 2404 C C . GLY B 1 116 ? 7.488 -18.562 -18.266 1 94 116 GLY B C 1
ATOM 2405 O O . GLY B 1 116 ? 8.617 -18.312 -17.828 1 94 116 GLY B O 1
ATOM 2406 N N . ASP B 1 117 ? 6.379 -18.141 -17.625 1 97.62 117 ASP B N 1
ATOM 2407 C CA . ASP B 1 117 ? 6.453 -17.422 -16.359 1 97.62 117 ASP B CA 1
ATOM 2408 C C . ASP B 1 117 ? 5.977 -18.312 -15.211 1 97.62 117 ASP B C 1
ATOM 2410 O O . ASP B 1 117 ? 5.219 -19.266 -15.422 1 97.62 117 ASP B O 1
ATOM 2414 N N . LEU B 1 118 ? 6.535 -18.094 -14.039 1 98.69 118 LEU B N 1
ATOM 2415 C CA . LEU B 1 118 ? 6.047 -18.625 -12.773 1 98.69 118 LEU B CA 1
ATOM 2416 C C . LEU B 1 118 ? 5.293 -17.547 -11.992 1 98.69 118 LEU B C 1
ATOM 2418 O O . LEU B 1 118 ? 5.777 -16.422 -11.852 1 98.69 118 LEU B O 1
ATOM 2422 N N . TYR B 1 119 ? 4.133 -17.875 -11.523 1 98.81 119 TYR B N 1
ATOM 2423 C CA . TYR B 1 119 ? 3.326 -16.891 -10.812 1 98.81 119 TYR B CA 1
ATOM 2424 C C . TYR B 1 119 ? 3.102 -17.312 -9.367 1 98.81 119 TYR B C 1
ATOM 2426 O O . TYR B 1 119 ? 2.756 -18.469 -9.094 1 98.81 119 TYR B O 1
ATOM 2434 N N . VAL B 1 120 ? 3.322 -16.422 -8.469 1 98.75 120 VAL B N 1
ATOM 2435 C CA . VAL B 1 120 ? 3.016 -16.609 -7.055 1 98.75 120 VAL B CA 1
ATOM 2436 C C . VAL B 1 120 ? 1.813 -15.75 -6.672 1 98.75 120 VAL B C 1
ATOM 2438 O O . VAL B 1 120 ? 1.861 -14.523 -6.777 1 98.75 120 VAL B O 1
ATOM 2441 N N . PHE B 1 121 ? 0.747 -16.328 -6.23 1 96.12 121 PHE B N 1
ATOM 2442 C CA . PHE B 1 121 ? -0.438 -15.672 -5.691 1 96.12 121 PHE B CA 1
ATOM 2443 C C . PHE B 1 121 ? -0.468 -15.766 -4.172 1 96.12 121 PHE B C 1
ATOM 2445 O O . PHE B 1 121 ? -0.359 -16.859 -3.611 1 96.12 121 PHE B O 1
ATOM 2452 N N . GLY B 1 122 ? -0.747 -14.625 -3.543 1 96.19 122 GLY B N 1
ATOM 2453 C CA . GLY B 1 122 ? -0.697 -14.656 -2.092 1 96.19 122 GLY B CA 1
ATOM 2454 C C . GLY B 1 122 ? 0.612 -15.203 -1.551 1 96.19 122 GLY B C 1
ATOM 2455 O O . GLY B 1 122 ? 1.685 -14.688 -1.877 1 96.19 122 GLY B O 1
ATOM 2456 N N . SER B 1 123 ? 0.36 -16.312 -0.665 1 97.06 123 SER B N 1
ATOM 2457 C CA . SER B 1 123 ? 1.52 -17.062 -0.202 1 97.06 123 SER B CA 1
ATOM 2458 C C . SER B 1 123 ? 2.568 -16.141 0.413 1 97.06 123 SER B C 1
ATOM 2460 O O . SER B 1 123 ? 3.742 -16.188 0.038 1 97.06 123 SER B O 1
ATOM 2462 N N . GLY B 1 124 ? 2.084 -15.406 1.52 1 96.75 124 GLY B N 1
ATOM 2463 C CA . GLY B 1 124 ? 2.922 -14.391 2.131 1 96.75 124 GLY B CA 1
ATOM 2464 C C . GLY B 1 124 ? 4.238 -14.93 2.658 1 96.75 124 GLY B C 1
ATOM 2465 O O . GLY B 1 124 ? 5.297 -14.359 2.402 1 96.75 124 GLY B O 1
ATOM 2466 N N . ILE B 1 125 ? 4.199 -16.031 3.383 1 96.88 125 ILE B N 1
ATOM 2467 C CA . ILE B 1 125 ? 5.406 -16.625 3.963 1 96.88 125 ILE B CA 1
ATOM 2468 C C . ILE B 1 125 ? 6.324 -17.109 2.848 1 96.88 125 ILE B C 1
ATOM 2470 O O . ILE B 1 125 ? 7.531 -16.844 2.871 1 96.88 125 ILE B O 1
ATOM 2474 N N . LEU B 1 126 ? 5.754 -17.812 1.911 1 98.31 126 LEU B N 1
ATOM 2475 C CA . LEU B 1 126 ? 6.523 -18.281 0.762 1 98.31 126 LEU B CA 1
ATOM 2476 C C . LEU B 1 126 ? 7.121 -17.094 -0.003 1 98.31 126 LEU B C 1
ATOM 2478 O O . LEU B 1 126 ? 8.297 -17.125 -0.378 1 98.31 126 LEU B O 1
ATOM 2482 N N . SER B 1 127 ? 6.316 -16.078 -0.274 1 98.5 127 SER B N 1
ATOM 2483 C CA . SER B 1 127 ? 6.781 -14.883 -0.979 1 98.5 127 SER B CA 1
ATOM 2484 C C . SER B 1 127 ? 7.953 -14.234 -0.253 1 98.5 127 SER B C 1
ATOM 2486 O O . SER B 1 127 ? 8.914 -13.797 -0.887 1 98.5 127 SER B O 1
ATOM 2488 N N . ALA B 1 128 ? 7.863 -14.164 1.068 1 98.5 128 ALA B N 1
ATOM 2489 C CA . ALA B 1 128 ? 8.969 -13.609 1.84 1 98.5 128 ALA B CA 1
ATOM 2490 C C . ALA B 1 128 ? 10.25 -14.398 1.607 1 98.5 128 ALA B C 1
ATOM 2492 O O . ALA B 1 128 ? 11.336 -13.82 1.501 1 98.5 128 ALA B O 1
ATOM 2493 N N . SER B 1 129 ? 10.133 -15.719 1.577 1 98.56 129 SER B N 1
ATOM 2494 C CA . SER B 1 129 ? 11.305 -16.562 1.32 1 98.56 129 SER B CA 1
ATOM 2495 C C . SER B 1 129 ? 11.906 -16.266 -0.049 1 98.56 129 SER B C 1
ATOM 2497 O O . SER B 1 129 ? 13.125 -16.188 -0.194 1 98.56 129 SER B O 1
ATOM 2499 N N . PHE B 1 130 ? 11.062 -16.125 -1.061 1 98.81 130 PHE B N 1
ATOM 2500 C CA . PHE B 1 130 ? 11.539 -15.805 -2.402 1 98.81 130 PHE B CA 1
ATOM 2501 C C . PHE B 1 130 ? 12.148 -14.406 -2.447 1 98.81 130 PHE B C 1
ATOM 2503 O O . PHE B 1 130 ? 13.125 -14.172 -3.164 1 98.81 130 PHE B O 1
ATOM 2510 N N . MET B 1 131 ? 11.547 -13.43 -1.72 1 98.69 131 MET B N 1
ATOM 2511 C CA . MET B 1 131 ? 12.117 -12.086 -1.648 1 98.69 131 MET B CA 1
ATOM 2512 C C . MET B 1 131 ? 13.5 -12.117 -1.019 1 98.69 131 MET B C 1
ATOM 2514 O O . MET B 1 131 ? 14.43 -11.469 -1.511 1 98.69 131 MET B O 1
ATOM 2518 N N . LYS B 1 132 ? 13.672 -12.836 0.046 1 98.56 132 LYS B N 1
ATOM 2519 C CA . LYS B 1 132 ? 14.953 -12.961 0.729 1 98.56 132 LYS B CA 1
ATOM 2520 C C . LYS B 1 132 ? 16 -13.594 -0.181 1 98.56 132 LYS B C 1
ATOM 2522 O O . LYS B 1 132 ? 17.188 -13.25 -0.109 1 98.56 132 LYS B O 1
ATOM 2527 N N . ALA B 1 133 ? 15.562 -14.445 -1.008 1 98.5 133 ALA B N 1
ATOM 2528 C CA . ALA B 1 133 ? 16.469 -15.133 -1.923 1 98.5 133 ALA B CA 1
ATOM 2529 C C . ALA B 1 133 ? 16.719 -14.305 -3.182 1 98.5 133 ALA B C 1
ATOM 2531 O O . ALA B 1 133 ? 17.5 -14.688 -4.043 1 98.5 133 ALA B O 1
ATOM 2532 N N . GLY B 1 134 ? 16.031 -13.195 -3.365 1 97.94 134 GLY B N 1
ATOM 2533 C CA . GLY B 1 134 ? 16.203 -12.328 -4.523 1 97.94 134 GLY B CA 1
ATOM 2534 C C . GLY B 1 134 ? 15.68 -12.945 -5.809 1 97.94 134 GLY B C 1
ATOM 2535 O O . GLY B 1 134 ? 16.25 -12.734 -6.879 1 97.94 134 GLY B O 1
ATOM 2536 N N . LEU B 1 135 ? 14.547 -13.648 -5.742 1 98.25 135 LEU B N 1
ATOM 2537 C CA . LEU B 1 135 ? 14.172 -14.477 -6.887 1 98.25 135 LEU B CA 1
ATOM 2538 C C . LEU B 1 135 ? 13.117 -13.773 -7.742 1 98.25 135 LEU B C 1
ATOM 2540 O O . LEU B 1 135 ? 12.961 -14.086 -8.922 1 98.25 135 LEU B O 1
ATOM 2544 N N . PHE B 1 136 ? 12.312 -12.867 -7.184 1 98.69 136 PHE B N 1
ATOM 2545 C CA . PHE B 1 136 ? 11.258 -12.234 -7.961 1 98.69 136 PHE B CA 1
ATOM 2546 C C . PHE B 1 136 ? 11.844 -11.32 -9.031 1 98.69 136 PHE B C 1
ATOM 2548 O O . PHE B 1 136 ? 12.727 -10.508 -8.742 1 98.69 136 PHE B O 1
ATOM 2555 N N . ASP B 1 137 ? 11.281 -11.461 -10.219 1 98.31 137 ASP B N 1
ATOM 2556 C CA . ASP B 1 137 ? 11.68 -10.602 -11.328 1 98.31 137 ASP B CA 1
ATOM 2557 C C . ASP B 1 137 ? 10.703 -9.438 -11.5 1 98.31 137 ASP B C 1
ATOM 2559 O O . ASP B 1 137 ? 11.047 -8.406 -12.086 1 98.31 137 ASP B O 1
ATOM 2563 N N . GLU B 1 138 ? 9.469 -9.633 -11.078 1 98.75 138 GLU B N 1
ATOM 2564 C CA . GLU B 1 138 ? 8.414 -8.625 -11.203 1 98.75 138 GLU B CA 1
ATOM 2565 C C . GLU B 1 138 ? 7.441 -8.695 -10.031 1 98.75 138 GLU B C 1
ATOM 2567 O O . GLU B 1 138 ? 7.129 -9.789 -9.539 1 98.75 138 GLU B O 1
ATOM 2572 N N . TYR B 1 139 ? 7.035 -7.562 -9.578 1 98.88 139 TYR B N 1
ATOM 2573 C CA . TYR B 1 139 ? 5.949 -7.406 -8.609 1 98.88 139 TYR B CA 1
ATOM 2574 C C . TYR B 1 139 ? 4.75 -6.715 -9.25 1 98.88 139 TYR B C 1
ATOM 2576 O O . TYR B 1 139 ? 4.863 -5.59 -9.742 1 98.88 139 TYR B O 1
ATOM 2584 N N . ARG B 1 140 ? 3.67 -7.367 -9.273 1 98.88 140 ARG B N 1
ATOM 2585 C CA . ARG B 1 140 ? 2.404 -6.836 -9.766 1 98.88 140 ARG B CA 1
ATOM 2586 C C . ARG B 1 140 ? 1.365 -6.766 -8.656 1 98.88 140 ARG B C 1
ATOM 2588 O O . ARG B 1 140 ? 0.957 -7.797 -8.117 1 98.88 140 ARG B O 1
ATOM 2595 N N . LEU B 1 141 ? 0.964 -5.602 -8.305 1 98.81 141 LEU B N 1
ATOM 2596 C CA . LEU B 1 141 ? 0.017 -5.363 -7.223 1 98.81 141 LEU B CA 1
ATOM 2597 C C . LEU B 1 141 ? -1.183 -4.562 -7.719 1 98.81 141 LEU B C 1
ATOM 2599 O O . LEU B 1 141 ? -1.02 -3.566 -8.422 1 98.81 141 LEU B O 1
ATOM 2603 N N . CYS B 1 142 ? -2.297 -5.008 -7.461 1 98.88 142 CYS B N 1
ATOM 2604 C CA . CYS B 1 142 ? -3.504 -4.199 -7.598 1 98.88 142 CYS B CA 1
ATOM 2605 C C . CYS B 1 142 ? -3.98 -3.695 -6.242 1 98.88 142 CYS B C 1
ATOM 2607 O O . CYS B 1 142 ? -4.348 -4.492 -5.375 1 98.88 142 CYS B O 1
ATOM 2609 N N . ILE B 1 143 ? -3.988 -2.41 -6.062 1 98.88 143 ILE B N 1
ATOM 2610 C CA . ILE B 1 143 ? -4.445 -1.807 -4.816 1 98.88 143 ILE B CA 1
ATOM 2611 C C . ILE B 1 143 ? -5.957 -1.597 -4.867 1 98.88 143 ILE B C 1
ATOM 2613 O O . ILE B 1 143 ? -6.453 -0.81 -5.68 1 98.88 143 ILE B O 1
ATOM 2617 N N . ALA B 1 144 ? -6.676 -2.332 -4.055 1 98.88 144 ALA B N 1
ATOM 2618 C CA . ALA B 1 144 ? -8.117 -2.143 -3.918 1 98.88 144 ALA B CA 1
ATOM 2619 C C . ALA B 1 144 ? -8.438 -0.868 -3.141 1 98.88 144 ALA B C 1
ATOM 2621 O O . ALA B 1 144 ? -7.723 -0.518 -2.195 1 98.88 144 ALA B O 1
ATOM 2622 N N . PRO B 1 145 ? -9.477 -0.145 -3.498 1 98.75 145 PRO B N 1
ATOM 2623 C CA . PRO B 1 145 ? -9.836 1.113 -2.838 1 98.75 145 PRO B CA 1
ATOM 2624 C C . PRO B 1 145 ? -10.602 0.9 -1.536 1 98.75 145 PRO B C 1
ATOM 2626 O O . PRO B 1 145 ? -11.766 1.297 -1.43 1 98.75 145 PRO B O 1
ATOM 2629 N N . VAL B 1 146 ? -9.922 0.355 -0.524 1 98.81 146 VAL B N 1
ATOM 2630 C CA . VAL B 1 146 ? -10.57 0.025 0.743 1 98.81 146 VAL B CA 1
ATOM 2631 C C . VAL B 1 146 ? -9.523 -0.041 1.854 1 98.81 146 VAL B C 1
ATOM 2633 O O . VAL B 1 146 ? -8.375 -0.44 1.616 1 98.81 146 VAL B O 1
ATOM 2636 N N . PHE B 1 147 ? -9.875 0.447 2.988 1 98.75 147 PHE B N 1
ATOM 2637 C CA . PHE B 1 147 ? -9.242 0.029 4.234 1 98.75 147 PHE B CA 1
ATOM 2638 C C . PHE B 1 147 ? -9.953 -1.186 4.82 1 98.75 147 PHE B C 1
ATOM 2640 O O . PHE B 1 147 ? -11.172 -1.165 5.012 1 98.75 147 PHE B O 1
ATOM 2647 N N . LEU B 1 148 ? -9.211 -2.215 5.121 1 98.31 148 LEU B N 1
ATOM 2648 C CA . LEU B 1 148 ? -9.844 -3.408 5.68 1 98.31 148 LEU B CA 1
ATOM 2649 C C . LEU B 1 148 ? -9.883 -3.34 7.203 1 98.31 148 LEU B C 1
ATOM 2651 O O . LEU B 1 148 ? -10.852 -3.787 7.824 1 98.31 148 LEU B O 1
ATOM 2655 N N . GLY B 1 149 ? -8.844 -2.859 7.785 1 98.12 149 GLY B N 1
ATOM 2656 C CA . GLY B 1 149 ? -8.773 -2.668 9.227 1 98.12 149 GLY B CA 1
ATOM 2657 C C . GLY B 1 149 ? -8.203 -3.867 9.961 1 98.12 149 GLY B C 1
ATOM 2658 O O . GLY B 1 149 ? -7.676 -3.732 11.062 1 98.12 149 GLY B O 1
ATOM 2659 N N . LYS B 1 150 ? -8.312 -5.047 9.43 1 97.62 150 LYS B N 1
ATOM 2660 C CA . LYS B 1 150 ? -7.789 -6.273 10.023 1 97.62 150 LYS B CA 1
ATOM 2661 C C . LYS B 1 150 ? -7.652 -7.375 8.977 1 97.62 150 LYS B C 1
ATOM 2663 O O . LYS B 1 150 ? -8.383 -7.391 7.98 1 97.62 150 LYS B O 1
ATOM 2668 N N . GLY B 1 151 ? -6.75 -8.289 9.266 1 97.62 151 GLY B N 1
ATOM 2669 C CA . GLY B 1 151 ? -6.512 -9.383 8.336 1 97.62 151 GLY B CA 1
ATOM 2670 C C . GLY B 1 151 ? -5.07 -9.852 8.32 1 97.62 151 GLY B C 1
ATOM 2671 O O . GLY B 1 151 ? -4.379 -9.781 9.344 1 97.62 151 GLY B O 1
ATOM 2672 N N . ARG B 1 152 ? -4.707 -10.406 7.188 1 96.75 152 ARG B N 1
ATOM 2673 C CA . ARG B 1 152 ? -3.334 -10.859 6.984 1 96.75 152 ARG B CA 1
ATOM 2674 C C . ARG B 1 152 ? -2.615 -9.984 5.961 1 96.75 152 ARG B C 1
ATOM 2676 O O . ARG B 1 152 ? -3.076 -9.836 4.828 1 96.75 152 ARG B O 1
ATOM 2683 N N . ARG B 1 153 ? -1.541 -9.406 6.395 1 97.31 153 ARG B N 1
ATOM 2684 C CA . ARG B 1 153 ? -0.758 -8.555 5.504 1 97.31 153 ARG B CA 1
ATOM 2685 C C . ARG B 1 153 ? 0.071 -9.391 4.535 1 97.31 153 ARG B C 1
ATOM 2687 O O . ARG B 1 153 ? 0.593 -10.445 4.91 1 97.31 153 ARG B O 1
ATOM 2694 N N . LEU B 1 154 ? 0.255 -8.914 3.348 1 97.88 154 LEU B N 1
ATOM 2695 C CA . LEU B 1 154 ? 1.037 -9.641 2.348 1 97.88 154 LEU B CA 1
ATOM 2696 C C . LEU B 1 154 ? 2.525 -9.586 2.678 1 97.88 154 LEU B C 1
ATOM 2698 O O . LEU B 1 154 ? 3.211 -10.609 2.641 1 97.88 154 LEU B O 1
ATOM 2702 N N . PHE B 1 155 ? 2.992 -8.352 2.951 1 98.31 155 PHE B N 1
ATOM 2703 C CA . PHE B 1 155 ? 4.418 -8.156 3.176 1 98.31 155 PHE B CA 1
ATOM 2704 C C . PHE B 1 155 ? 4.742 -8.203 4.664 1 98.31 155 PHE B C 1
ATOM 2706 O O . PHE B 1 155 ? 4.258 -7.367 5.434 1 98.31 155 PHE B O 1
ATOM 2713 N N . LEU B 1 156 ? 5.574 -9.125 5.027 1 96.19 156 LEU B N 1
ATOM 2714 C CA . LEU B 1 156 ? 5.934 -9.383 6.418 1 96.19 156 LEU B CA 1
ATOM 2715 C C . LEU B 1 156 ? 7.117 -8.523 6.844 1 96.19 156 LEU B C 1
ATOM 2717 O O . LEU B 1 156 ? 7.918 -8.102 6.004 1 96.19 156 LEU B O 1
ATOM 2721 N N . GLU B 1 157 ? 7.125 -8.25 8.094 1 96.25 157 GLU B N 1
ATOM 2722 C CA . GLU B 1 157 ? 8.312 -7.59 8.617 1 96.25 157 GLU B CA 1
ATOM 2723 C C . GLU B 1 157 ? 9.562 -8.438 8.398 1 96.25 157 GLU B C 1
ATOM 2725 O O . GLU B 1 157 ? 9.523 -9.656 8.539 1 96.25 157 GLU B O 1
ATOM 2730 N N . GLY B 1 158 ? 10.617 -7.785 8.078 1 96.75 158 GLY B N 1
ATOM 2731 C CA . GLY B 1 158 ? 11.891 -8.477 7.957 1 96.75 158 GLY B CA 1
ATOM 2732 C C . GLY B 1 158 ? 12.242 -8.828 6.527 1 96.75 158 GLY B C 1
ATOM 2733 O O . GLY B 1 158 ? 13.32 -9.367 6.262 1 96.75 158 GLY B O 1
ATOM 2734 N N . ILE B 1 159 ? 11.32 -8.617 5.586 1 98.25 159 ILE B N 1
ATOM 2735 C CA . ILE B 1 159 ? 11.711 -8.773 4.191 1 98.25 159 ILE B CA 1
ATOM 2736 C C . ILE B 1 159 ? 12.836 -7.793 3.854 1 98.25 159 ILE B C 1
ATOM 2738 O O . ILE B 1 159 ? 13.031 -6.801 4.559 1 98.25 159 ILE B O 1
ATOM 2742 N N . PRO B 1 160 ? 13.602 -8.094 2.789 1 98.12 160 PRO B N 1
ATOM 2743 C CA . PRO B 1 160 ? 14.766 -7.254 2.496 1 98.12 160 PRO B CA 1
ATOM 2744 C C . PRO B 1 160 ? 14.383 -5.848 2.041 1 98.12 160 PRO B C 1
ATOM 2746 O O . PRO B 1 160 ? 13.367 -5.668 1.36 1 98.12 160 PRO B O 1
ATOM 2749 N N . ASN B 1 161 ? 15.164 -4.898 2.523 1 98 161 ASN B N 1
ATOM 2750 C CA . ASN B 1 161 ? 15.094 -3.58 1.903 1 98 161 ASN B CA 1
ATOM 2751 C C . ASN B 1 161 ? 15.445 -3.639 0.419 1 98 161 ASN B C 1
ATOM 2753 O O . ASN B 1 161 ? 16.5 -4.137 0.046 1 98 161 ASN B O 1
ATOM 2757 N N . GLN B 1 162 ? 14.531 -3.168 -0.427 1 98.38 162 GLN B N 1
ATOM 2758 C CA . GLN B 1 162 ? 14.734 -3.295 -1.866 1 98.38 162 GLN B CA 1
ATOM 2759 C C . GLN B 1 162 ? 14.062 -2.152 -2.621 1 98.38 162 GLN B C 1
ATOM 2761 O O . GLN B 1 162 ? 12.852 -1.963 -2.521 1 98.38 162 GLN B O 1
ATOM 2766 N N . GLU B 1 163 ? 14.82 -1.391 -3.387 1 98.56 163 GLU B N 1
ATOM 2767 C CA . GLU B 1 163 ? 14.266 -0.372 -4.273 1 98.56 163 GLU B CA 1
ATOM 2768 C C . GLU B 1 163 ? 13.75 -0.99 -5.566 1 98.56 163 GLU B C 1
ATOM 2770 O O . GLU B 1 163 ? 14.289 -1.986 -6.047 1 98.56 163 GLU B O 1
ATOM 2775 N N . LEU B 1 164 ? 12.766 -0.383 -6.102 1 98.81 164 LEU B N 1
ATOM 2776 C CA . LEU B 1 164 ? 12.094 -0.893 -7.293 1 98.81 164 LEU B CA 1
ATOM 2777 C C . LEU B 1 164 ? 11.953 0.201 -8.352 1 98.81 164 LEU B C 1
ATOM 2779 O O . LEU B 1 164 ? 12.141 1.383 -8.055 1 98.81 164 LEU B O 1
ATOM 2783 N N . THR B 1 165 ? 11.719 -0.223 -9.57 1 98.5 165 THR B N 1
ATOM 2784 C CA . THR B 1 165 ? 11.359 0.662 -10.672 1 98.5 165 THR B CA 1
ATOM 2785 C C . THR B 1 165 ? 9.906 0.444 -11.086 1 98.5 165 THR B C 1
ATOM 2787 O O . THR B 1 165 ? 9.508 -0.679 -11.406 1 98.5 165 THR B O 1
ATOM 2790 N N . LEU B 1 166 ? 9.102 1.493 -11.055 1 98.62 166 LEU B N 1
ATOM 2791 C CA . LEU B 1 166 ? 7.715 1.424 -11.516 1 98.62 166 LEU B CA 1
ATOM 2792 C C . LEU B 1 166 ? 7.648 1.367 -13.031 1 98.62 166 LEU B C 1
ATOM 2794 O O . LEU B 1 166 ? 8.102 2.291 -13.719 1 98.62 166 LEU B O 1
ATOM 2798 N N . ILE B 1 167 ? 7.02 0.319 -13.555 1 98.06 167 ILE B N 1
ATOM 2799 C CA . ILE B 1 167 ? 7.008 0.227 -15.008 1 98.06 167 ILE B CA 1
ATOM 2800 C C . ILE B 1 167 ? 5.582 0.39 -15.523 1 98.06 167 ILE B C 1
ATOM 2802 O O . ILE B 1 167 ? 5.371 0.612 -16.719 1 98.06 167 ILE B O 1
ATOM 2806 N N . GLU B 1 168 ? 4.594 0.27 -14.688 1 98 168 GLU B N 1
ATOM 2807 C CA . GLU B 1 168 ? 3.197 0.485 -15.055 1 98 168 GLU B CA 1
ATOM 2808 C C . GLU B 1 168 ? 2.383 0.963 -13.852 1 98 168 GLU B C 1
ATOM 2810 O O . GLU B 1 168 ? 2.549 0.458 -12.742 1 98 168 GLU B O 1
ATOM 2815 N N . SER B 1 169 ? 1.584 1.985 -14.031 1 98.19 169 SER B N 1
ATOM 2816 C CA . SER B 1 169 ? 0.541 2.471 -13.133 1 98.19 169 SER B CA 1
ATOM 2817 C C . SER B 1 169 ? -0.773 2.684 -13.875 1 98.19 169 SER B C 1
ATOM 2819 O O . SER B 1 169 ? -0.892 3.604 -14.688 1 98.19 169 SER B O 1
ATOM 2821 N N . LYS B 1 170 ? -1.731 1.848 -13.57 1 98 170 LYS B N 1
ATOM 2822 C CA . LYS B 1 170 ? -2.971 1.856 -14.344 1 98 170 LYS B CA 1
ATOM 2823 C C . LYS B 1 170 ? -4.191 1.889 -13.43 1 98 170 LYS B C 1
ATOM 2825 O O . LYS B 1 170 ? -4.469 0.917 -12.727 1 98 170 LYS B O 1
ATOM 2830 N N . PRO B 1 171 ? -4.898 3.037 -13.438 1 98.62 171 PRO B N 1
ATOM 2831 C CA . PRO B 1 171 ? -6.195 3.002 -12.758 1 98.62 171 PRO B CA 1
ATOM 2832 C C . PRO B 1 171 ? -7.211 2.104 -13.461 1 98.62 171 PRO B C 1
ATOM 2834 O O . PRO B 1 171 ? -7.254 2.066 -14.695 1 98.62 171 PRO B O 1
ATOM 2837 N N . LEU B 1 172 ? -7.941 1.367 -12.703 1 98.56 172 LEU B N 1
ATOM 2838 C CA . LEU B 1 172 ? -9.016 0.525 -13.227 1 98.56 172 LEU B CA 1
ATOM 2839 C C . LEU B 1 172 ? -10.359 1.234 -13.125 1 98.56 172 LEU B C 1
ATOM 2841 O O . LEU B 1 172 ? -10.562 2.064 -12.242 1 98.56 172 LEU B O 1
ATOM 2845 N N . SER B 1 173 ? -11.258 0.855 -14 1 98.12 173 SER B N 1
ATOM 2846 C CA . SER B 1 173 ? -12.594 1.442 -13.984 1 98.12 173 SER B CA 1
ATOM 2847 C C . SER B 1 173 ? -13.336 1.097 -12.695 1 98.12 173 SER B C 1
ATOM 2849 O O . SER B 1 173 ? -14.258 1.811 -12.289 1 98.12 173 SER B O 1
ATOM 2851 N N . THR B 1 174 ? -12.898 0.067 -12 1 97.81 174 THR B N 1
ATOM 2852 C CA . THR B 1 174 ? -13.531 -0.391 -10.766 1 97.81 174 THR B CA 1
ATOM 2853 C C . THR B 1 174 ? -12.992 0.379 -9.562 1 97.81 174 THR B C 1
ATOM 2855 O O . THR B 1 174 ? -13.461 0.189 -8.438 1 97.81 174 THR B O 1
ATOM 2858 N N . GLY B 1 175 ? -12 1.142 -9.812 1 97.81 175 GLY B N 1
ATOM 2859 C CA . GLY B 1 175 ? -11.484 1.953 -8.727 1 97.81 175 GLY B CA 1
ATOM 2860 C C . GLY B 1 175 ? -10.188 1.416 -8.148 1 97.81 175 GLY B C 1
ATOM 2861 O O . GLY B 1 175 ? -9.602 2.025 -7.246 1 97.81 175 GLY B O 1
ATOM 2862 N N . GLY B 1 176 ? -9.703 0.272 -8.656 1 98.56 176 GLY B N 1
ATOM 2863 C CA . GLY B 1 176 ? -8.398 -0.24 -8.266 1 98.56 176 GLY B CA 1
ATOM 2864 C C . GLY B 1 176 ? -7.254 0.444 -8.992 1 98.56 176 GLY B C 1
ATOM 2865 O O . GLY B 1 176 ? -7.465 1.141 -9.984 1 98.56 176 GLY B O 1
ATOM 2866 N N . ALA B 1 177 ? -6.082 0.369 -8.461 1 98.81 177 ALA B N 1
ATOM 2867 C CA . ALA B 1 177 ? -4.852 0.818 -9.109 1 98.81 177 ALA B CA 1
ATOM 2868 C C . ALA B 1 177 ? -3.889 -0.344 -9.328 1 98.81 177 ALA B C 1
ATOM 2870 O O . ALA B 1 177 ? -3.395 -0.935 -8.359 1 98.81 177 ALA B O 1
ATOM 2871 N N . LEU B 1 178 ? -3.627 -0.663 -10.555 1 98.81 178 LEU B N 1
ATOM 2872 C CA . LEU B 1 178 ? -2.682 -1.719 -10.906 1 98.81 178 LEU B CA 1
ATOM 2873 C C . LEU B 1 178 ? -1.271 -1.159 -11.047 1 98.81 178 LEU B C 1
ATOM 2875 O O . LEU B 1 178 ? -1.026 -0.288 -11.883 1 98.81 178 LEU B O 1
ATOM 2879 N N . LEU B 1 179 ? -0.314 -1.631 -10.234 1 98.88 179 LEU B N 1
ATOM 2880 C CA . LEU B 1 179 ? 1.076 -1.188 -10.227 1 98.88 179 LEU B CA 1
ATOM 2881 C C . LEU B 1 179 ? 2.018 -2.352 -10.523 1 98.88 179 LEU B C 1
ATOM 2883 O O . LEU B 1 179 ? 1.899 -3.42 -9.922 1 98.88 179 LEU B O 1
ATOM 2887 N N . THR B 1 180 ? 2.92 -2.146 -11.445 1 98.81 180 THR B N 1
ATOM 2888 C CA . THR B 1 180 ? 3.922 -3.152 -11.781 1 98.81 180 THR B CA 1
ATOM 2889 C C . THR B 1 180 ? 5.332 -2.611 -11.562 1 98.81 180 THR B C 1
ATOM 2891 O O . THR B 1 180 ? 5.656 -1.51 -12.008 1 98.81 180 THR B O 1
ATOM 2894 N N . TYR B 1 181 ? 6.113 -3.443 -10.891 1 98.81 181 TYR B N 1
ATOM 2895 C CA . TYR B 1 181 ? 7.457 -3.02 -10.516 1 98.81 181 TYR B CA 1
ATOM 2896 C C . TYR B 1 181 ? 8.492 -4.062 -10.93 1 98.81 181 TYR B C 1
ATOM 2898 O O . TYR B 1 181 ? 8.203 -5.262 -10.938 1 98.81 181 TYR B O 1
ATOM 2906 N N . LEU B 1 182 ? 9.68 -3.559 -11.219 1 98.75 182 LEU B N 1
ATOM 2907 C CA . LEU B 1 182 ? 10.867 -4.395 -11.367 1 98.75 182 LEU B CA 1
ATOM 2908 C C . LEU B 1 182 ? 11.875 -4.105 -10.258 1 98.75 182 LEU B C 1
ATOM 2910 O O . LEU B 1 182 ? 12.047 -2.951 -9.859 1 98.75 182 LEU B O 1
ATOM 2914 N N . PRO B 1 183 ? 12.539 -5.219 -9.75 1 98.25 183 PRO B N 1
ATOM 2915 C CA . PRO B 1 183 ? 13.641 -4.922 -8.836 1 98.25 183 PRO B CA 1
ATOM 2916 C C . PRO B 1 183 ? 14.719 -4.047 -9.477 1 98.25 183 PRO B C 1
ATOM 2918 O O . PRO B 1 183 ? 15.031 -4.211 -10.656 1 98.25 183 PRO B O 1
ATOM 2921 N N . GLN B 1 184 ? 15.086 -3.082 -8.664 1 95.25 184 GLN B N 1
ATOM 2922 C CA . GLN B 1 184 ? 16.188 -2.273 -9.172 1 95.25 184 GLN B CA 1
ATOM 2923 C C . GLN B 1 184 ? 17.516 -3.021 -9.055 1 95.25 184 GLN B C 1
ATOM 2925 O O . GLN B 1 184 ? 17.781 -3.678 -8.047 1 95.25 184 GLN B O 1
ATOM 2930 N N . GLU B 1 185 ? 18.172 -3.086 -10.109 1 81.81 185 GLU B N 1
ATOM 2931 C CA . GLU B 1 185 ? 19.469 -3.734 -10.094 1 81.81 185 GLU B CA 1
ATOM 2932 C C . GLU B 1 185 ? 20.453 -2.992 -9.18 1 81.81 185 GLU B C 1
ATOM 2934 O O . GLU B 1 185 ? 20.422 -1.761 -9.109 1 81.81 185 GLU B O 1
ATOM 2939 N N . LYS B 1 186 ? 20.797 -3.627 -8.109 1 63.78 186 LYS B N 1
ATOM 2940 C CA . LYS B 1 186 ? 21.828 -2.969 -7.301 1 63.78 186 LYS B CA 1
ATOM 2941 C C . LYS B 1 186 ? 22.969 -2.443 -8.172 1 63.78 186 LYS B C 1
ATOM 2943 O O . LYS B 1 186 ? 23.469 -3.154 -9.039 1 63.78 186 LYS B O 1
ATOM 2948 N N . LYS B 1 187 ? 23.156 -1.123 -8.141 1 41.41 187 LYS B N 1
ATOM 2949 C CA . LYS B 1 187 ? 24.359 -0.578 -8.789 1 41.41 187 LYS B CA 1
ATOM 2950 C C . LYS B 1 187 ? 25.625 -1.062 -8.102 1 41.41 187 LYS B C 1
ATOM 2952 O O . LYS B 1 187 ? 25.625 -1.31 -6.895 1 41.41 187 LYS B O 1
#

Solvent-accessible surface area (backbone atoms only — not comparable to full-atom values): 19401 Å² total; per-residue (Å²): 96,25,43,34,31,39,45,41,59,27,28,72,64,38,31,51,31,34,78,49,90,84,34,50,70,67,54,65,58,38,62,47,71,68,49,49,53,50,48,47,57,52,55,74,44,39,55,30,41,40,23,19,55,70,46,38,54,51,47,41,60,47,54,79,63,49,59,76,85,48,48,70,55,40,52,48,67,54,63,39,35,31,38,36,32,33,83,76,70,86,76,67,87,49,67,58,49,42,80,30,66,54,49,66,62,52,51,56,55,46,29,73,43,64,74,41,28,34,37,35,47,69,23,37,70,51,46,42,55,35,50,65,69,66,55,59,52,32,42,37,39,31,36,29,42,30,37,59,26,59,49,38,57,44,65,57,81,70,34,56,68,41,54,40,41,56,78,44,74,43,74,42,97,58,31,18,37,38,37,30,32,30,67,49,74,81,128,98,24,43,34,31,39,46,43,59,26,29,70,63,38,31,52,31,34,80,50,91,82,34,51,71,67,53,66,56,39,63,47,72,69,49,52,53,50,49,47,56,51,54,72,43,39,55,32,40,39,24,20,55,69,44,37,55,53,48,40,61,46,52,79,62,50,59,77,88,48,47,69,54,41,53,46,65,54,62,39,36,32,37,36,33,32,84,75,70,85,76,68,87,48,67,58,48,43,81,29,68,54,48,68,63,52,51,55,54,46,28,72,45,63,76,41,29,36,37,34,47,68,23,38,70,52,46,42,54,35,50,64,67,66,55,58,52,32,43,35,38,32,36,29,41,28,36,60,25,60,49,38,56,43,65,56,80,70,34,57,67,42,55,38,41,57,78,44,74,42,72,42,98,59,31,19,36,38,37,31,32,30,68,48,73,82,129

Sequence (374 aa):
MRKLIMWNVITLDGYFEGQTNWDLSFHGLVWGKELEEFSLRQLKSADYLVFGATTYKGMAVYWTKAPEDEGEVAKYMNQIPKLACSTTLKNADWNNTTIVKDAVGEVSKLKQEGNGDLYVFGSGILSASFMKAGLFDEYRLCIAPVFLGKGRRLFLEGIPNQELTLIESKPLSTGGALLTYLPQEKKMRKLIMWNVITLDGYFEGQTNWDLSFHGLVWGKELEEFSLRQLKSADYLVFGATTYKGMAVYWTKAPEDEGEVAKYMNQIPKLACSTTLKNADWNNTTIVKDAVGEVSKLKQEGNGDLYVFGSGILSASFMKAGLFDEYRLCIAPVFLGKGRRLFLEGIPNQELTLIESKPLSTGGALLTYLPQEKK

pLDDT: mean 95.97, std 5.79, range [41.41, 98.88]

Secondary structure (DSSP, 8-state):
-PEEEEEEEEETTSEEE-SSTT--GGGGGT-SHHHHHHHHHHHHTEEEEEEEHHHHHHHHHHHTT--GGGHHHHHHHHHS-EEEE-SS-----STTEEEES-HHHHHHHHHTS-SSEEEEES-HHHHHHHHHTT--SEEEEEEESEE--SSEESSPTTPPPEEEEEEEEEE-TTS-EEEEEEE----/-PEEEEEEEEETTSEEE-SSTT--GGGGGT-SHHHHHHHHHHHHTEEEEEEEHHHHHHHHHHHTT--GGGHHHHHHHHHS-EEEE-SS-----STTEEEES-HHHHHHHHHTS-SSEEEEES-HHHHHHHHHTT--SEEEEEEESEE--SSEESSPTTPPPEEEEEEEEEE-TTS-EEEEEEE----

Radius of gyration: 22.31 Å; Cα contacts (8 Å, |Δi|>4): 794; chains: 2; bounding box: 50×65×49 Å

Nearest PDB structures (foldseek):
  8jsv-assembly5_J  TM=8.500E-01  e=4.780E-18  Leptospira interrogans serovar Pomona
  3jtw-assembly2_B-3  TM=8.578E-01  e=1.290E-14  Pediococcus pentosaceus ATCC 25745
  3jtw-assembly1_A-2  TM=8.391E-01  e=6.109E-14  Pediococcus pentosaceus ATCC 25745
  3ky8-assembly1_B  TM=8.491E-01  e=3.277E-13  Shewanella loihica PV-4
  2gd9-assembly1_A  TM=8.148E-01  e=1.005E-13  Bacillus subtilis